Protein AF-H1VUZ9-F1 (afdb_monomer_lite)

Radius of gyration: 20.27 Å; chains: 1; bounding box: 41×40×61 Å

Secondary structure (DSSP, 8-state):
---HHHHHHHHHHHHHHHHHHSPTT-HHHHHHHHHHHTS--HHHHH-TTGGGSS-----S----HHHHHHHHHHHHHHHHHHHHHHHS-TTTS--TTS----HHHHHHHHHHHHHHHHH-GGGTTTTHHHHHHHHHHHHHHHHTHHHHTTSSSTTHHHHHHHHHHHHHHHHHTT-HHHHHHHHHHHHHHHT-

InterPro domains:
  IPR056125 Domain of unknown function DUF7708 [PF24809] (132-191)

Structure (mmCIF, N/CA/C/O backbone):
data_AF-H1VUZ9-F1
#
_entry.id   AF-H1VUZ9-F1
#
loop_
_atom_site.group_PDB
_atom_site.id
_atom_site.type_symbol
_atom_site.label_atom_id
_atom_site.label_alt_id
_atom_site.label_comp_id
_atom_site.label_asym_id
_atom_site.label_entity_id
_atom_site.label_seq_id
_atom_site.pdbx_PDB_ins_code
_atom_site.Cartn_x
_atom_site.Cartn_y
_atom_site.Cartn_z
_atom_site.occupancy
_atom_site.B_iso_or_equiv
_atom_site.auth_seq_id
_atom_site.auth_comp_id
_atom_site.auth_asym_id
_atom_site.auth_atom_id
_atom_site.pdbx_PDB_model_num
ATOM 1 N N . MET A 1 1 ? 16.979 9.988 2.577 1.00 27.55 1 MET A N 1
ATOM 2 C CA . MET A 1 1 ? 17.530 10.360 1.257 1.00 27.55 1 MET A CA 1
ATOM 3 C C . MET A 1 1 ? 17.446 9.152 0.342 1.00 27.55 1 MET A C 1
ATOM 5 O O . MET A 1 1 ? 18.091 8.151 0.618 1.00 27.55 1 MET A O 1
ATOM 9 N N . SER A 1 2 ? 16.607 9.208 -0.688 1.00 29.86 2 SER A N 1
ATOM 10 C CA . SER A 1 2 ? 16.573 8.219 -1.769 1.00 29.86 2 SER A CA 1
ATOM 11 C C . SER A 1 2 ? 16.283 9.011 -3.043 1.00 29.86 2 SER A C 1
ATOM 13 O O . SER A 1 2 ? 15.138 9.327 -3.327 1.00 29.86 2 SER A O 1
ATOM 15 N N . VAL A 1 3 ? 17.351 9.487 -3.688 1.00 30.75 3 VAL A N 1
ATOM 16 C CA . VAL A 1 3 ? 17.320 10.444 -4.818 1.00 30.75 3 VAL A CA 1
ATOM 17 C C . VAL A 1 3 ? 17.444 9.716 -6.168 1.00 30.75 3 VAL A C 1
ATOM 19 O O . VAL A 1 3 ? 17.271 10.295 -7.230 1.00 30.75 3 VAL A O 1
ATOM 22 N N . THR A 1 4 ? 17.704 8.409 -6.153 1.00 39.69 4 THR A N 1
ATOM 23 C CA . THR A 1 4 ? 18.047 7.628 -7.351 1.00 39.69 4 THR A CA 1
ATOM 24 C C . THR A 1 4 ? 16.869 7.327 -8.281 1.00 39.69 4 THR A C 1
ATOM 26 O O . THR A 1 4 ? 17.101 7.038 -9.453 1.00 39.69 4 THR A O 1
ATOM 29 N N . GLY A 1 5 ? 15.623 7.397 -7.798 1.00 45.09 5 GLY A N 1
ATOM 30 C CA . GLY A 1 5 ? 14.430 7.235 -8.642 1.00 45.09 5 GLY A CA 1
ATOM 31 C C . GLY A 1 5 ? 14.160 8.452 -9.532 1.00 45.09 5 GLY A C 1
ATOM 32 O O . GLY A 1 5 ? 13.824 8.300 -10.703 1.00 45.09 5 GLY A O 1
ATOM 33 N N . ASP A 1 6 ? 14.404 9.647 -8.995 1.00 54.19 6 ASP A N 1
ATOM 34 C CA . ASP A 1 6 ? 14.051 10.929 -9.614 1.00 54.19 6 ASP A CA 1
ATOM 35 C C . ASP A 1 6 ? 14.947 11.249 -10.821 1.00 54.19 6 ASP A C 1
ATOM 37 O O . ASP A 1 6 ? 14.493 11.667 -11.882 1.00 54.19 6 ASP A O 1
ATOM 41 N N . SER A 1 7 ? 16.244 10.940 -10.715 1.00 52.50 7 SER A N 1
ATOM 42 C CA . SER A 1 7 ? 17.215 11.205 -11.784 1.00 52.50 7 SER A CA 1
ATOM 43 C C . SER A 1 7 ? 16.950 10.389 -13.052 1.00 52.50 7 SER A C 1
ATOM 45 O O . SER A 1 7 ? 17.191 10.868 -14.154 1.00 52.50 7 SER A O 1
ATOM 47 N N . ARG A 1 8 ? 16.453 9.152 -12.918 1.00 58.91 8 ARG A N 1
ATOM 48 C CA . ARG A 1 8 ? 16.136 8.294 -14.072 1.00 58.91 8 ARG A CA 1
ATOM 49 C C . ARG A 1 8 ? 14.872 8.755 -14.793 1.00 58.91 8 ARG A C 1
ATOM 51 O O . ARG A 1 8 ? 14.841 8.711 -16.019 1.00 58.91 8 ARG A O 1
ATOM 58 N N . LEU A 1 9 ? 13.869 9.214 -14.042 1.00 60.62 9 LEU A N 1
ATOM 59 C CA . LEU A 1 9 ? 12.663 9.828 -14.598 1.00 60.62 9 LEU A CA 1
ATOM 60 C C . LEU A 1 9 ? 13.006 11.135 -15.314 1.00 60.62 9 LEU A C 1
ATOM 62 O O . LEU A 1 9 ? 12.634 11.297 -16.467 1.00 60.62 9 LEU A O 1
ATOM 66 N N . LEU A 1 10 ? 13.811 12.003 -14.694 1.00 66.38 10 LEU A N 1
ATOM 67 C CA . LEU A 1 10 ? 14.307 13.235 -15.316 1.00 66.38 10 LEU A CA 1
ATOM 68 C C . LEU A 1 10 ? 15.035 12.973 -16.638 1.00 66.38 10 LEU A C 1
ATOM 70 O O . LEU A 1 10 ? 14.755 13.642 -17.625 1.00 66.38 10 LEU A O 1
ATOM 74 N N . VAL A 1 11 ? 15.936 11.987 -16.682 1.00 65.56 11 VAL A N 1
ATOM 75 C CA . VAL A 1 11 ? 16.655 11.625 -17.916 1.00 65.56 11 VAL A CA 1
ATOM 76 C C . VAL A 1 11 ? 15.699 11.081 -18.983 1.00 65.56 11 VAL A C 1
ATOM 78 O O . VAL A 1 11 ? 15.829 11.448 -20.148 1.00 65.56 11 VAL A O 1
ATOM 81 N N . ARG A 1 12 ? 14.712 10.257 -18.602 1.00 65.25 12 ARG A N 1
ATOM 82 C CA . ARG A 1 12 ? 13.692 9.748 -19.534 1.00 65.25 12 ARG A CA 1
ATOM 83 C C . ARG A 1 12 ? 12.799 10.862 -20.073 1.00 65.25 12 ARG A C 1
ATOM 85 O O . ARG A 1 12 ? 12.658 10.976 -21.284 1.00 65.25 12 ARG A O 1
ATOM 92 N N . VAL A 1 13 ? 12.246 11.714 -19.216 1.00 68.75 13 VAL A N 1
ATOM 93 C CA . VAL A 1 13 ? 11.408 12.851 -19.633 1.00 68.75 13 VAL A CA 1
ATOM 94 C C . VAL A 1 13 ? 12.205 13.802 -20.523 1.00 68.75 13 VAL A C 1
ATOM 96 O O . VAL A 1 13 ? 11.733 14.187 -21.590 1.00 68.75 13 VAL A O 1
ATOM 99 N N . TYR A 1 14 ? 13.454 14.091 -20.151 1.00 72.69 14 TYR A N 1
ATOM 100 C CA . TYR A 1 14 ? 14.348 14.902 -20.968 1.00 72.69 14 TYR A CA 1
ATOM 101 C C . TYR A 1 14 ? 14.625 14.270 -22.338 1.00 72.69 14 TYR A C 1
ATOM 103 O O . TYR A 1 14 ? 14.710 14.996 -23.321 1.00 72.69 14 TYR A O 1
ATOM 111 N N . SER A 1 15 ? 14.737 12.938 -22.435 1.00 70.00 15 SER A N 1
ATOM 112 C CA . SER A 1 15 ? 14.936 12.265 -23.728 1.00 70.00 15 SER A CA 1
ATOM 113 C C . SER A 1 15 ? 13.762 12.472 -24.693 1.00 70.00 15 SER A C 1
ATOM 115 O O . SER A 1 15 ? 14.007 12.684 -25.876 1.00 70.00 15 SER A O 1
ATOM 117 N N . PHE A 1 16 ? 12.523 12.535 -24.187 1.00 68.69 16 PHE A N 1
ATOM 118 C CA . PHE A 1 16 ? 11.347 12.887 -24.994 1.00 68.69 16 PHE A CA 1
ATOM 119 C C . PHE A 1 16 ? 11.329 14.372 -25.372 1.00 68.69 16 PHE A C 1
ATOM 121 O O . PHE A 1 16 ? 11.044 14.723 -26.509 1.00 68.69 16 PHE A O 1
ATOM 128 N N . GLU A 1 17 ? 11.679 15.266 -24.442 1.00 74.06 17 GLU A N 1
ATOM 129 C CA . GLU A 1 17 ? 11.744 16.709 -24.724 1.00 74.06 17 GLU A CA 1
ATOM 130 C C . GLU A 1 17 ? 12.888 17.089 -25.675 1.00 74.06 17 GLU A C 1
ATOM 132 O O . GLU A 1 17 ? 12.826 18.117 -26.353 1.00 74.06 17 GLU A O 1
ATOM 137 N N . ALA A 1 18 ? 13.951 16.284 -25.716 1.00 75.94 18 ALA A N 1
ATOM 138 C CA . ALA A 1 18 ? 15.096 16.502 -26.584 1.00 75.94 18 ALA A CA 1
ATOM 139 C C . ALA A 1 18 ? 14.746 16.310 -28.066 1.00 75.94 18 ALA A C 1
ATOM 141 O O . ALA A 1 18 ? 15.370 16.956 -28.906 1.00 75.94 18 ALA A O 1
ATOM 142 N N . GLU A 1 19 ? 13.761 15.477 -28.404 1.00 71.44 19 GLU A N 1
ATOM 143 C CA . GLU A 1 19 ? 13.298 15.333 -29.786 1.00 71.44 19 GLU A CA 1
ATOM 144 C C . GLU A 1 19 ? 12.602 16.617 -30.264 1.00 71.44 19 GLU A C 1
ATOM 146 O O . GLU A 1 19 ? 13.018 17.193 -31.271 1.00 71.44 19 GLU A O 1
ATOM 151 N N . ASP A 1 20 ? 11.648 17.127 -29.476 1.00 75.12 20 ASP A N 1
ATOM 152 C CA . ASP A 1 20 ? 10.871 18.343 -29.772 1.00 75.12 20 ASP A CA 1
ATOM 153 C C . ASP A 1 20 ? 11.723 19.624 -29.777 1.00 75.12 20 ASP A C 1
ATOM 155 O O . ASP A 1 20 ? 11.448 20.574 -30.514 1.00 75.12 20 ASP A O 1
ATOM 159 N N . ARG A 1 21 ? 12.759 19.689 -28.930 1.00 78.62 21 ARG A N 1
ATOM 160 C CA . ARG A 1 21 ? 13.622 20.877 -28.800 1.00 78.62 21 ARG A CA 1
ATOM 161 C C . ARG A 1 21 ? 14.676 21.006 -29.888 1.00 78.62 21 ARG A C 1
ATOM 163 O O . ARG A 1 21 ? 15.155 22.118 -30.122 1.00 78.62 21 ARG A O 1
ATOM 170 N N . ASN A 1 22 ? 15.099 19.900 -30.491 1.00 80.56 22 ASN A N 1
ATOM 171 C CA . ASN A 1 22 ? 16.190 19.916 -31.456 1.00 80.56 22 ASN A CA 1
ATOM 172 C C . ASN A 1 22 ? 15.647 19.988 -32.889 1.00 80.56 22 ASN A C 1
ATOM 174 O O . ASN A 1 22 ? 14.713 19.264 -33.225 1.00 80.56 22 ASN A O 1
ATOM 178 N N . PRO A 1 23 ? 16.235 20.830 -33.759 1.00 81.69 23 PRO A N 1
ATOM 179 C CA . PRO A 1 23 ? 15.759 20.970 -35.126 1.00 81.69 23 PRO A CA 1
ATOM 180 C C . PRO A 1 23 ? 15.921 19.652 -35.905 1.00 81.69 23 PRO A C 1
ATOM 182 O O . PRO A 1 23 ? 16.953 18.978 -35.758 1.00 81.69 23 PRO A O 1
ATOM 185 N N . PRO A 1 24 ? 14.948 19.303 -36.769 1.00 75.56 24 PRO A N 1
ATOM 186 C CA . PRO A 1 24 ? 15.030 18.107 -37.596 1.00 75.56 24 PRO A CA 1
ATOM 187 C C . PRO A 1 24 ? 16.272 18.177 -38.494 1.00 75.56 24 PRO A C 1
ATOM 189 O O . PRO A 1 24 ? 16.478 19.153 -39.216 1.00 75.56 24 PRO A O 1
ATOM 192 N N . GLY A 1 25 ? 17.125 17.151 -38.408 1.00 75.00 25 GLY A N 1
ATOM 193 C CA . GLY A 1 25 ? 18.415 17.070 -39.110 1.00 75.00 25 GLY A CA 1
ATOM 194 C C . GLY A 1 25 ? 19.657 17.279 -38.233 1.00 75.00 25 GLY A C 1
ATOM 195 O O . GLY A 1 25 ? 20.766 17.068 -38.711 1.00 75.00 25 GLY A O 1
ATOM 196 N N . SER A 1 26 ? 19.499 17.651 -36.958 1.00 84.00 26 SER A N 1
ATOM 197 C CA . SER A 1 26 ? 20.596 17.634 -35.980 1.00 84.00 26 SER A CA 1
ATOM 198 C C . SER A 1 26 ? 20.910 16.206 -35.514 1.00 84.00 26 SER A C 1
ATOM 200 O O . SER A 1 26 ? 20.000 15.395 -35.308 1.00 84.00 26 SER A O 1
ATOM 202 N N . ASP A 1 27 ? 22.184 15.908 -35.255 1.00 81.94 27 ASP A N 1
ATOM 203 C CA . ASP A 1 27 ? 22.610 14.638 -34.648 1.00 81.94 27 ASP A CA 1
ATOM 204 C C . ASP A 1 27 ? 21.916 14.403 -33.297 1.00 81.94 27 ASP A C 1
ATOM 206 O O . ASP A 1 27 ? 21.513 13.285 -32.982 1.00 81.94 27 ASP A O 1
ATOM 210 N N . ALA A 1 28 ? 21.685 15.474 -32.528 1.00 76.56 28 ALA A N 1
ATOM 211 C CA . ALA A 1 28 ? 20.971 15.412 -31.255 1.00 76.56 28 ALA A CA 1
ATOM 212 C C . ALA A 1 28 ? 19.494 15.016 -31.423 1.00 76.56 28 ALA A C 1
ATOM 214 O O . ALA A 1 28 ? 18.970 14.266 -30.604 1.00 76.56 28 ALA A O 1
ATOM 215 N N . HIS A 1 29 ? 18.840 15.468 -32.498 1.00 78.62 29 HIS A N 1
ATOM 216 C CA . HIS A 1 29 ? 17.466 15.077 -32.830 1.00 78.62 29 HIS A CA 1
ATOM 217 C C . HIS A 1 29 ? 17.409 13.604 -33.267 1.00 78.62 29 HIS A C 1
ATOM 219 O O . HIS A 1 29 ? 16.545 12.852 -32.831 1.00 78.62 29 HIS A O 1
ATOM 225 N N . THR A 1 30 ? 18.383 13.158 -34.066 1.00 78.62 30 THR A N 1
ATOM 226 C CA . THR A 1 30 ? 18.471 11.758 -34.514 1.00 78.62 30 THR A CA 1
ATOM 227 C C . THR A 1 30 ? 18.711 10.801 -33.346 1.00 78.62 30 THR A C 1
ATOM 229 O O . THR A 1 30 ? 18.063 9.760 -33.268 1.00 78.62 30 THR A O 1
ATOM 232 N N . LEU A 1 31 ? 19.599 11.160 -32.415 1.00 77.31 31 LEU A N 1
ATOM 233 C CA . LEU A 1 31 ? 19.846 10.377 -31.204 1.00 77.31 31 LEU A CA 1
ATOM 234 C C . LEU A 1 31 ? 18.635 10.368 -30.266 1.00 77.31 31 LEU A C 1
ATOM 236 O O . LEU A 1 31 ? 18.296 9.307 -29.752 1.00 77.31 31 LEU A O 1
ATOM 240 N N . ALA A 1 32 ? 17.969 11.511 -30.069 1.00 73.12 32 ALA A N 1
ATOM 241 C CA . ALA A 1 32 ? 16.753 11.581 -29.259 1.00 73.12 32 ALA A CA 1
ATOM 242 C C . ALA A 1 32 ? 15.654 10.666 -29.818 1.00 73.12 32 ALA A C 1
ATOM 244 O O . ALA A 1 32 ? 15.098 9.870 -29.070 1.00 73.12 32 ALA A O 1
ATOM 245 N N . ARG A 1 33 ? 15.441 10.687 -31.139 1.00 72.50 33 ARG A N 1
ATOM 246 C CA . ARG A 1 33 ? 14.482 9.814 -31.825 1.00 72.50 33 ARG A CA 1
ATOM 247 C C . ARG A 1 33 ? 14.816 8.327 -31.686 1.00 72.50 33 ARG A C 1
ATOM 249 O O . ARG A 1 33 ? 13.934 7.539 -31.383 1.00 72.50 33 ARG A O 1
ATOM 256 N N . ILE A 1 34 ? 16.082 7.927 -31.849 1.00 76.31 34 ILE A N 1
ATOM 257 C CA . ILE A 1 34 ? 16.504 6.519 -31.676 1.00 76.31 34 ILE A CA 1
ATOM 258 C C . ILE A 1 34 ? 16.297 6.053 -30.225 1.00 76.31 34 ILE A C 1
ATOM 260 O O . ILE A 1 34 ? 15.900 4.916 -29.980 1.00 76.31 34 ILE A O 1
ATOM 264 N N . VAL A 1 35 ? 16.565 6.928 -29.253 1.00 69.75 35 VAL A N 1
ATOM 265 C CA . VAL A 1 35 ? 16.331 6.645 -27.829 1.00 69.75 35 VAL A CA 1
ATOM 266 C C . VAL A 1 35 ? 14.832 6.564 -27.520 1.00 69.75 35 VAL A C 1
ATOM 268 O O . VAL A 1 35 ? 14.424 5.690 -26.756 1.00 69.75 35 VAL A O 1
ATOM 271 N N . ALA A 1 36 ? 14.013 7.418 -28.139 1.00 65.06 36 ALA A N 1
ATOM 272 C CA . ALA A 1 36 ? 12.558 7.400 -28.013 1.00 65.06 36 ALA A CA 1
ATOM 273 C C . ALA A 1 36 ? 11.926 6.159 -28.671 1.00 65.06 36 ALA A C 1
ATOM 275 O O . ALA A 1 36 ? 11.069 5.534 -28.058 1.00 65.06 36 ALA A O 1
ATOM 276 N N . GLU A 1 37 ? 12.396 5.735 -29.852 1.00 66.62 37 GLU A N 1
ATOM 277 C CA . GLU A 1 37 ? 11.935 4.522 -30.555 1.00 66.62 37 GLU A CA 1
ATOM 278 C C . GLU A 1 37 ? 12.165 3.234 -29.737 1.00 66.62 37 GLU A C 1
ATOM 280 O O . GL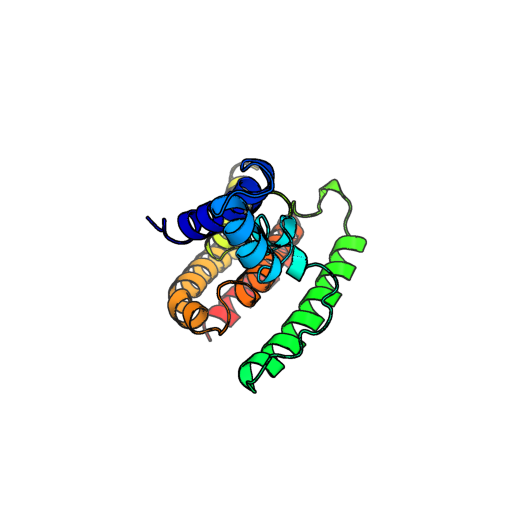U A 1 37 ? 11.421 2.266 -29.883 1.00 66.62 37 GLU A O 1
ATOM 285 N N . GLY A 1 38 ? 13.177 3.212 -28.861 1.00 58.09 38 GLY A N 1
ATOM 286 C CA . GLY A 1 38 ? 13.447 2.100 -27.941 1.00 58.09 38 GLY A CA 1
ATOM 287 C C . GLY A 1 38 ? 12.767 2.212 -26.569 1.00 58.09 38 GLY A C 1
ATOM 288 O O . GLY A 1 38 ? 12.934 1.315 -25.740 1.00 58.09 38 GLY A O 1
ATOM 289 N N . GLN A 1 39 ? 12.047 3.303 -26.292 1.00 57.78 39 GLN A N 1
ATOM 290 C CA . GLN A 1 39 ? 11.416 3.575 -25.000 1.00 57.78 39 GLN A CA 1
ATOM 291 C C . GLN A 1 39 ? 9.889 3.446 -25.062 1.00 57.78 39 GLN A C 1
ATOM 293 O O . GLN A 1 39 ? 9.255 3.724 -26.072 1.00 57.78 39 GLN A O 1
ATOM 298 N N . GLU A 1 40 ? 9.294 3.016 -23.946 1.00 58.38 40 GLU A N 1
ATOM 299 C CA . GLU A 1 40 ? 7.839 3.038 -23.748 1.00 58.38 40 GLU A CA 1
ATOM 300 C C . GLU A 1 40 ? 7.299 4.473 -23.854 1.00 58.38 40 GLU A C 1
ATOM 302 O O . GLU A 1 40 ? 8.024 5.420 -23.554 1.00 58.38 40 GLU A O 1
ATOM 307 N N . ASP A 1 41 ? 6.029 4.614 -24.236 1.00 61.22 41 ASP A N 1
ATOM 308 C CA . ASP A 1 41 ? 5.354 5.889 -24.513 1.00 61.22 41 ASP A CA 1
ATOM 309 C C . ASP A 1 41 ? 5.589 6.966 -23.432 1.00 61.22 41 ASP A C 1
ATOM 311 O O . ASP A 1 41 ? 5.726 6.648 -22.247 1.00 61.22 41 ASP A O 1
ATOM 315 N N . ARG A 1 42 ? 5.596 8.254 -23.807 1.00 57.62 42 ARG A N 1
ATOM 316 C CA . ARG A 1 42 ? 5.960 9.371 -22.901 1.00 57.62 42 ARG A CA 1
ATOM 317 C C . ARG A 1 42 ? 5.146 9.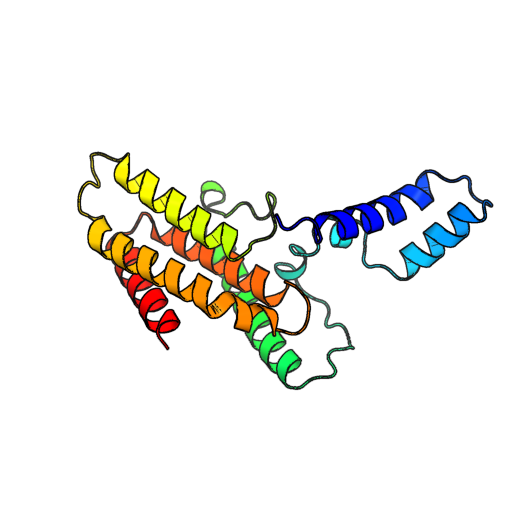377 -21.602 1.00 57.62 42 ARG A C 1
ATOM 319 O O . ARG A 1 42 ? 5.716 9.565 -20.527 1.00 57.62 42 ARG A O 1
ATOM 326 N N . ASP A 1 43 ? 3.847 9.104 -21.683 1.00 57.00 43 ASP A N 1
ATOM 327 C CA . ASP A 1 43 ? 2.958 9.009 -20.515 1.00 57.00 43 ASP A CA 1
ATOM 328 C C . ASP A 1 43 ? 3.314 7.818 -19.611 1.00 57.00 43 ASP A C 1
ATOM 330 O O . ASP A 1 43 ? 3.285 7.918 -18.384 1.00 57.00 43 ASP A O 1
ATOM 334 N N . THR A 1 44 ? 3.772 6.718 -20.211 1.00 59.00 44 THR A N 1
ATOM 335 C CA . THR A 1 44 ? 4.288 5.540 -19.497 1.00 59.00 44 THR A CA 1
ATOM 336 C C . THR A 1 44 ? 5.636 5.833 -18.838 1.00 59.00 44 THR A C 1
ATOM 338 O O . THR A 1 44 ? 5.967 5.260 -17.804 1.00 59.00 44 THR A O 1
ATOM 341 N N . ALA A 1 45 ? 6.433 6.746 -19.393 1.00 59.53 45 ALA A N 1
ATOM 342 C CA . ALA A 1 45 ? 7.688 7.168 -18.786 1.00 59.53 45 ALA A CA 1
ATOM 343 C C . ALA A 1 45 ? 7.497 8.152 -17.619 1.00 59.53 45 ALA A C 1
ATOM 345 O O . ALA A 1 45 ? 8.316 8.143 -16.697 1.00 59.53 45 ALA A O 1
ATOM 346 N N . ILE A 1 46 ? 6.442 8.974 -17.655 1.00 58.56 46 ILE A N 1
ATOM 347 C CA . ILE A 1 46 ? 6.084 9.932 -16.596 1.00 58.56 46 ILE A CA 1
ATOM 348 C C . ILE A 1 46 ? 5.419 9.207 -15.421 1.00 58.56 46 ILE A C 1
ATOM 350 O O . ILE A 1 46 ? 5.832 9.394 -14.278 1.00 58.56 46 ILE A O 1
ATOM 354 N N . ASP A 1 47 ? 4.456 8.327 -15.702 1.00 61.97 47 ASP A N 1
ATOM 355 C CA . ASP A 1 47 ? 3.707 7.568 -14.699 1.00 61.97 47 ASP A CA 1
ATOM 356 C C . ASP A 1 47 ? 3.771 6.048 -14.967 1.00 61.97 47 ASP A C 1
ATOM 358 O O . ASP A 1 47 ? 2.749 5.391 -15.199 1.00 61.97 47 ASP A O 1
ATOM 362 N N . PRO A 1 48 ? 4.963 5.423 -14.862 1.00 59.69 48 PRO A N 1
ATOM 363 C CA . PRO A 1 48 ? 5.172 4.008 -15.204 1.00 59.69 48 PRO A CA 1
ATOM 364 C C . PRO A 1 48 ? 4.353 3.042 -14.359 1.00 59.69 48 PRO A C 1
ATOM 366 O O . PRO A 1 48 ? 4.239 1.867 -14.699 1.00 59.69 48 PRO A O 1
ATOM 369 N N . TRP A 1 49 ? 3.806 3.530 -13.248 1.00 61.44 49 TRP A N 1
ATOM 370 C CA . TRP A 1 49 ? 3.022 2.766 -12.301 1.00 61.44 49 TRP A CA 1
ATOM 371 C C . TRP A 1 49 ? 1.521 2.724 -12.640 1.00 61.44 49 TRP A C 1
ATOM 373 O O . TRP A 1 49 ? 0.830 1.808 -12.195 1.00 61.44 49 TRP A O 1
ATOM 383 N N . ARG A 1 50 ? 1.006 3.674 -13.436 1.00 64.38 50 ARG A N 1
ATOM 384 C CA . ARG A 1 50 ? -0.425 3.751 -13.784 1.00 64.38 50 ARG A CA 1
ATOM 385 C C . ARG A 1 50 ? -0.866 2.652 -14.733 1.00 64.38 50 ARG A C 1
ATOM 387 O O . ARG A 1 50 ? -1.909 2.047 -14.501 1.00 64.38 50 ARG A O 1
ATOM 394 N N . ARG A 1 51 ? -0.028 2.316 -15.719 1.00 61.62 51 ARG A N 1
ATOM 395 C CA . ARG A 1 51 ? -0.276 1.218 -16.671 1.00 61.62 51 ARG A CA 1
ATOM 396 C C . ARG A 1 51 ? -0.542 -0.133 -16.002 1.00 61.62 51 ARG A C 1
ATOM 398 O O . ARG A 1 51 ? -1.120 -1.030 -16.603 1.00 61.62 51 ARG A O 1
ATOM 405 N N . PHE A 1 52 ? -0.125 -0.300 -14.748 1.00 60.94 52 PHE A N 1
ATOM 406 C CA . PHE A 1 52 ? -0.351 -1.522 -13.985 1.00 60.94 52 PHE A CA 1
ATOM 407 C C . PHE A 1 52 ? -1.802 -1.657 -13.498 1.00 60.94 52 PHE A C 1
ATOM 409 O O . PHE A 1 52 ? -2.274 -2.768 -13.265 1.00 60.94 52 PHE A O 1
ATOM 416 N N . PHE A 1 53 ? -2.531 -0.546 -13.410 1.00 61.28 53 PHE A N 1
ATOM 417 C CA . PHE A 1 53 ? -3.975 -0.523 -13.177 1.00 61.28 53 PHE A CA 1
ATOM 418 C C . PHE A 1 53 ? -4.779 -0.523 -14.487 1.00 61.28 53 PHE A C 1
ATOM 420 O O . PHE A 1 53 ? -6.003 -0.615 -14.451 1.00 61.28 53 PHE A O 1
ATOM 427 N N . GLU A 1 54 ? -4.100 -0.477 -15.635 1.00 63.69 54 GLU A N 1
ATOM 428 C CA . GLU A 1 54 ? -4.693 -0.545 -16.968 1.00 63.69 54 GLU A CA 1
ATOM 429 C C . GLU A 1 54 ? -4.580 -1.971 -17.558 1.00 63.69 54 GLU A C 1
ATOM 431 O O . GLU A 1 54 ? -3.769 -2.796 -17.105 1.00 63.69 54 GLU A O 1
ATOM 436 N N . PRO A 1 55 ? -5.417 -2.330 -18.549 1.00 53.31 55 PRO A N 1
ATOM 437 C CA . PRO A 1 55 ? -5.340 -3.627 -19.216 1.00 53.31 55 PRO A CA 1
ATOM 438 C C . PRO A 1 55 ? -3.998 -3.802 -19.949 1.00 53.31 55 PRO A C 1
ATOM 440 O O . PRO A 1 55 ? -3.718 -3.135 -20.939 1.00 53.31 55 PRO A O 1
ATOM 443 N N . ARG A 1 56 ? -3.159 -4.726 -19.469 1.00 55.78 56 ARG A N 1
ATOM 444 C CA . ARG A 1 56 ? -1.855 -5.054 -20.076 1.00 55.78 56 ARG A CA 1
ATOM 445 C C . ARG A 1 56 ? -2.050 -5.837 -21.380 1.00 55.78 56 ARG A C 1
ATOM 447 O O . ARG A 1 56 ? -2.729 -6.863 -21.370 1.00 55.78 56 ARG A O 1
ATOM 454 N N . THR A 1 57 ? -1.369 -5.439 -22.454 1.00 47.75 57 THR A N 1
ATOM 455 C CA . THR A 1 57 ? -1.022 -6.348 -23.558 1.00 47.75 57 THR A CA 1
ATOM 456 C C . THR A 1 57 ? 0.162 -7.211 -23.118 1.00 47.75 57 THR A C 1
ATOM 458 O O . THR A 1 57 ? 1.184 -6.641 -22.733 1.00 47.75 57 THR A O 1
ATOM 461 N N . PRO A 1 58 ? 0.060 -8.551 -23.113 1.00 46.50 58 PRO A N 1
ATOM 462 C CA . PRO A 1 58 ? 1.134 -9.413 -22.628 1.00 46.50 58 PRO A CA 1
ATOM 463 C C . PRO A 1 58 ? 2.407 -9.177 -23.451 1.00 46.50 58 PRO A C 1
ATOM 465 O O . PRO A 1 58 ? 2.467 -9.510 -24.632 1.00 46.50 58 PRO A O 1
ATOM 468 N N . SER A 1 59 ? 3.412 -8.563 -22.829 1.00 46.28 59 SER A N 1
ATOM 469 C CA . SER A 1 59 ? 4.757 -8.442 -23.385 1.00 46.28 59 SER A CA 1
ATOM 470 C C . SER A 1 59 ? 5.413 -9.822 -23.381 1.00 46.28 59 SER A C 1
ATOM 472 O O . SER A 1 59 ? 5.377 -10.514 -22.366 1.00 46.28 59 SER A O 1
ATOM 474 N N . GLN A 1 60 ? 5.995 -10.216 -24.514 1.00 44.59 60 GLN A N 1
ATOM 475 C CA . GLN A 1 60 ? 6.518 -11.563 -24.783 1.00 44.59 60 GLN A CA 1
ATOM 476 C C . GLN A 1 60 ? 7.792 -11.947 -23.996 1.00 44.59 60 GLN A C 1
ATOM 478 O O . GLN A 1 60 ? 8.249 -13.077 -24.132 1.00 44.59 60 GLN A O 1
ATOM 483 N N . ASP A 1 61 ? 8.316 -11.076 -23.127 1.00 45.94 61 ASP A N 1
ATOM 484 C CA . ASP A 1 61 ? 9.659 -11.208 -22.537 1.00 45.94 61 ASP A CA 1
ATOM 485 C C . ASP A 1 61 ? 9.669 -11.486 -21.015 1.00 45.94 61 ASP A C 1
ATOM 487 O O . ASP A 1 61 ? 10.453 -10.898 -20.270 1.00 45.94 61 ASP A O 1
ATOM 491 N N . SER A 1 62 ? 8.814 -12.383 -20.510 1.00 47.53 62 SER A N 1
ATOM 492 C CA . SER A 1 62 ? 8.904 -12.868 -19.114 1.00 47.53 62 SER A CA 1
ATOM 493 C C . SER A 1 62 ? 9.604 -14.233 -19.059 1.00 47.53 62 SER A C 1
ATOM 495 O O . SER A 1 62 ? 8.961 -15.272 -18.937 1.00 47.53 62 SER A O 1
ATOM 497 N N . ASP A 1 63 ? 10.937 -14.242 -19.126 1.00 51.75 63 ASP A N 1
ATOM 498 C CA . ASP A 1 63 ? 11.769 -15.461 -19.207 1.00 51.75 63 ASP A CA 1
ATOM 499 C C . ASP A 1 63 ? 12.053 -16.123 -17.831 1.00 51.75 63 ASP A C 1
ATOM 501 O O . ASP A 1 63 ? 13.156 -16.583 -17.537 1.00 51.75 63 ASP A O 1
ATOM 505 N N . GLY A 1 64 ? 11.069 -16.155 -16.919 1.00 60.25 64 GLY A N 1
ATOM 506 C CA . GLY A 1 64 ? 11.268 -16.687 -15.563 1.00 60.25 64 GLY A CA 1
ATOM 507 C C . GLY A 1 64 ? 10.020 -17.278 -14.902 1.00 60.25 64 GLY A C 1
ATOM 508 O O . GLY A 1 64 ? 8.936 -16.703 -14.930 1.00 60.25 64 GLY A O 1
ATOM 509 N N . PHE A 1 65 ? 10.178 -18.427 -14.235 1.00 55.06 65 PHE A N 1
ATOM 510 C CA . PHE A 1 65 ? 9.096 -19.099 -13.495 1.00 55.06 65 PHE A CA 1
ATOM 511 C C . PHE A 1 65 ? 8.517 -18.234 -12.357 1.00 55.06 65 PHE A C 1
ATOM 513 O O . PHE A 1 65 ? 7.307 -18.216 -12.143 1.00 55.06 65 PHE A O 1
ATOM 520 N N . LEU A 1 66 ? 9.370 -17.486 -11.643 1.00 60.50 66 LEU A N 1
ATOM 521 C CA . LEU A 1 66 ? 8.945 -16.588 -10.559 1.00 60.50 66 LEU A CA 1
ATOM 522 C C . LEU A 1 66 ? 8.130 -15.398 -11.094 1.00 60.50 66 LEU A C 1
ATOM 524 O O . LEU A 1 66 ? 7.124 -15.021 -10.499 1.00 60.50 66 LEU A O 1
ATOM 528 N N . THR A 1 67 ? 8.547 -14.831 -12.226 1.00 68.12 67 THR A N 1
ATOM 529 C CA . THR A 1 67 ? 7.846 -13.738 -12.910 1.00 68.12 67 THR A CA 1
ATOM 530 C C . THR A 1 67 ? 6.490 -14.197 -13.432 1.00 68.12 67 THR A C 1
ATOM 532 O O . THR A 1 67 ? 5.507 -13.507 -13.207 1.00 68.12 67 THR A O 1
ATOM 535 N N . ALA A 1 68 ? 6.392 -15.407 -13.992 1.00 70.44 68 ALA A N 1
ATOM 536 C CA . ALA A 1 68 ? 5.117 -15.956 -14.454 1.00 70.44 68 ALA A CA 1
ATOM 537 C C . ALA A 1 68 ? 4.082 -16.120 -13.323 1.00 70.44 68 ALA A C 1
ATOM 539 O O . ALA A 1 68 ? 2.917 -15.766 -13.494 1.00 70.44 68 ALA A O 1
ATOM 540 N N . ALA A 1 69 ? 4.491 -16.630 -12.155 1.00 76.94 69 ALA A N 1
ATOM 541 C CA . ALA A 1 69 ? 3.588 -16.765 -11.010 1.00 76.94 69 ALA A CA 1
ATOM 542 C C . ALA A 1 69 ? 3.133 -15.396 -10.471 1.00 76.94 69 ALA A C 1
ATOM 544 O O . ALA A 1 69 ? 1.951 -15.199 -10.189 1.00 76.94 69 ALA A O 1
ATOM 545 N N . LEU A 1 70 ? 4.059 -14.436 -10.368 1.00 74.50 70 LEU A N 1
ATOM 546 C CA . LEU A 1 70 ? 3.740 -13.073 -9.946 1.00 74.50 70 LEU A CA 1
ATOM 547 C C . LEU A 1 70 ? 2.824 -12.366 -10.949 1.00 74.50 70 LEU A C 1
ATOM 549 O O . LEU A 1 70 ? 1.889 -11.694 -10.526 1.00 74.50 70 LEU A O 1
ATOM 553 N N . ASP A 1 71 ? 3.034 -12.547 -12.252 1.00 75.94 71 ASP A N 1
ATOM 554 C CA . ASP A 1 71 ? 2.185 -11.989 -13.307 1.00 75.94 71 ASP A CA 1
ATOM 555 C C . ASP A 1 71 ? 0.728 -12.473 -13.174 1.00 75.94 71 ASP A C 1
ATOM 557 O O . ASP A 1 71 ? -0.199 -11.663 -13.261 1.00 75.94 71 ASP A O 1
ATOM 561 N N . VAL A 1 72 ? 0.513 -13.768 -12.897 1.00 81.44 72 VAL A N 1
ATOM 562 C CA . VAL A 1 72 ? -0.831 -14.344 -12.689 1.00 81.44 72 VAL A CA 1
ATOM 563 C C . VAL A 1 72 ? -1.529 -13.711 -11.486 1.00 81.44 72 VAL A C 1
ATOM 565 O O . VAL A 1 72 ? -2.651 -13.214 -11.613 1.00 81.44 72 VAL A O 1
ATOM 568 N N . GLU A 1 73 ? -0.868 -13.685 -10.327 1.00 82.56 73 GLU A N 1
ATOM 569 C CA . GLU A 1 73 ? -1.451 -13.124 -9.101 1.00 82.56 73 GLU A CA 1
ATOM 570 C C . GLU A 1 73 ? -1.712 -11.621 -9.232 1.00 82.56 73 GLU A C 1
ATOM 572 O O . GLU A 1 73 ? -2.735 -11.101 -8.785 1.00 82.56 73 GLU A O 1
ATOM 577 N N . THR A 1 74 ? -0.815 -10.913 -9.913 1.00 76.31 74 THR A N 1
ATOM 578 C CA . THR A 1 74 ? -0.925 -9.473 -10.146 1.00 76.31 74 THR A CA 1
ATOM 579 C C . THR A 1 74 ? -2.073 -9.146 -11.097 1.00 76.31 74 THR A C 1
ATOM 581 O O . THR A 1 74 ? -2.808 -8.183 -10.866 1.00 76.31 74 THR A O 1
ATOM 584 N N . ALA A 1 75 ? -2.296 -9.971 -12.124 1.00 80.50 75 ALA A N 1
ATOM 585 C CA . ALA A 1 75 ? -3.448 -9.844 -13.010 1.00 80.50 75 ALA A CA 1
ATOM 586 C C . ALA A 1 75 ? -4.772 -10.086 -12.266 1.00 80.50 75 ALA A C 1
ATOM 588 O O . ALA A 1 75 ? -5.702 -9.288 -12.407 1.00 80.50 75 ALA A O 1
ATOM 589 N N . ALA A 1 76 ? -4.840 -11.127 -11.429 1.00 83.94 76 ALA A N 1
ATOM 590 C CA . ALA A 1 76 ? -6.017 -11.420 -10.609 1.00 83.94 76 ALA A CA 1
ATOM 591 C C . ALA A 1 76 ? -6.300 -10.307 -9.585 1.00 83.94 76 ALA A C 1
ATOM 593 O O . ALA A 1 76 ? -7.453 -9.939 -9.340 1.00 83.94 76 ALA A O 1
ATOM 594 N N . LEU A 1 77 ? -5.247 -9.739 -8.995 1.00 82.25 77 LEU A N 1
ATOM 595 C CA . LEU A 1 77 ? -5.353 -8.611 -8.077 1.00 82.25 77 LEU A CA 1
ATOM 596 C C . LEU A 1 77 ? -5.875 -7.358 -8.789 1.00 82.25 77 LEU A C 1
ATOM 598 O O . LEU A 1 77 ? -6.763 -6.686 -8.264 1.00 82.25 77 LEU A O 1
ATOM 602 N N . ARG A 1 78 ? -5.379 -7.074 -10.000 1.00 78.25 78 ARG A N 1
ATOM 603 C CA . ARG A 1 78 ? -5.846 -5.958 -10.833 1.00 78.25 78 ARG A CA 1
ATOM 604 C C . ARG A 1 78 ? -7.320 -6.097 -11.203 1.00 78.25 78 ARG A C 1
ATOM 606 O O . ARG A 1 78 ? -8.056 -5.120 -11.141 1.00 78.25 78 ARG A O 1
ATOM 613 N N . GLU A 1 79 ? -7.760 -7.288 -11.591 1.00 83.06 79 GLU A N 1
ATOM 614 C CA . GLU A 1 79 ? -9.163 -7.531 -11.937 1.00 83.06 79 GLU A CA 1
ATOM 615 C C . GLU A 1 79 ? -10.088 -7.216 -10.755 1.00 83.06 79 GLU A C 1
ATOM 617 O O . GLU A 1 79 ? -11.015 -6.415 -10.875 1.00 83.06 79 GLU A O 1
ATOM 622 N N . LYS A 1 80 ? -9.779 -7.770 -9.577 1.00 84.56 80 LYS A N 1
ATOM 623 C CA . LYS A 1 80 ? -10.544 -7.502 -8.350 1.00 84.56 80 LYS A CA 1
ATOM 624 C C . LYS A 1 80 ? -10.513 -6.026 -7.964 1.00 84.56 80 LYS A C 1
ATOM 626 O O . LYS A 1 80 ? -11.516 -5.491 -7.501 1.00 84.56 80 LYS A O 1
ATOM 631 N N . TRP A 1 81 ? -9.371 -5.376 -8.163 1.00 77.38 81 TRP A N 1
ATOM 632 C CA . TRP A 1 81 ? -9.202 -3.948 -7.937 1.00 77.38 81 TRP A CA 1
ATOM 633 C C . TRP A 1 81 ? -10.130 -3.103 -8.820 1.00 77.38 81 TRP A C 1
ATOM 635 O O . TRP A 1 81 ? -10.796 -2.200 -8.317 1.00 77.38 81 TRP A O 1
ATOM 645 N N . MET A 1 82 ? -10.216 -3.412 -10.115 1.00 76.56 82 MET A N 1
ATOM 646 C CA . MET A 1 82 ? -11.086 -2.688 -11.047 1.00 76.56 82 MET A CA 1
ATOM 647 C C . MET A 1 82 ? -12.562 -2.842 -10.676 1.00 76.56 82 MET A C 1
ATOM 649 O O . MET A 1 82 ? -13.269 -1.842 -10.591 1.00 76.56 82 MET A O 1
ATOM 653 N N . LEU A 1 83 ? -12.995 -4.063 -10.347 1.00 81.25 83 LEU A N 1
ATOM 654 C CA . LEU A 1 83 ? -14.358 -4.323 -9.869 1.00 81.25 83 LEU A CA 1
ATOM 655 C C . LEU A 1 83 ? -14.675 -3.556 -8.579 1.00 81.25 83 LEU A C 1
ATOM 657 O O . LEU A 1 83 ? -15.756 -2.987 -8.436 1.00 81.25 83 LEU A O 1
ATOM 661 N N . PHE A 1 84 ? -13.723 -3.509 -7.642 1.00 76.62 84 PHE A N 1
ATOM 662 C CA . PHE A 1 84 ? -13.870 -2.725 -6.420 1.00 76.62 84 PHE A CA 1
ATOM 663 C C . PHE A 1 84 ? -14.012 -1.230 -6.733 1.00 76.62 84 PHE A C 1
ATOM 665 O O . PHE A 1 84 ? -14.916 -0.582 -6.210 1.00 76.62 84 PHE A O 1
ATOM 672 N N . ARG A 1 85 ? -13.181 -0.693 -7.636 1.00 73.00 85 ARG A N 1
ATOM 673 C CA . ARG A 1 85 ? -13.240 0.716 -8.046 1.00 73.00 85 ARG A CA 1
ATOM 674 C C . ARG A 1 85 ? -14.590 1.078 -8.659 1.00 73.00 85 ARG A C 1
ATOM 676 O O . ARG A 1 85 ? -15.150 2.102 -8.293 1.00 73.00 85 ARG A O 1
ATOM 683 N N . GLU A 1 86 ? -15.119 0.234 -9.541 1.00 77.38 86 GLU A N 1
ATOM 684 C CA . GLU A 1 86 ? -16.438 0.426 -10.162 1.00 77.38 86 GLU A CA 1
ATOM 685 C C . GLU A 1 86 ? -17.585 0.385 -9.143 1.00 77.38 86 GLU A C 1
ATOM 687 O O . GLU A 1 86 ? -18.607 1.042 -9.328 1.00 77.38 86 GLU A O 1
ATOM 692 N N . SER A 1 87 ? -17.416 -0.363 -8.050 1.00 78.44 87 SER A N 1
ATOM 693 C CA . SER A 1 87 ? -18.401 -0.431 -6.967 1.00 78.44 87 SER A CA 1
ATOM 694 C C . SER A 1 87 ? -18.344 0.749 -5.986 1.00 78.44 87 SER A C 1
ATOM 696 O O . SER A 1 87 ? -19.264 0.912 -5.181 1.00 78.44 87 SER A O 1
ATOM 698 N N . CYS A 1 88 ? -17.291 1.574 -6.042 1.00 69.94 88 CYS A N 1
ATOM 699 C CA . CYS A 1 88 ? -17.071 2.689 -5.124 1.00 69.94 88 CYS A CA 1
ATOM 700 C C . CYS A 1 88 ? -17.520 4.039 -5.718 1.00 69.94 88 CYS A C 1
ATOM 702 O O . CYS A 1 88 ? -17.220 4.333 -6.879 1.00 69.94 88 CYS A O 1
ATOM 704 N N . PRO A 1 89 ? -18.158 4.919 -4.920 1.00 73.62 89 PRO A N 1
ATOM 705 C CA . PRO A 1 89 ? -18.445 6.293 -5.330 1.00 73.62 89 PRO A CA 1
ATOM 706 C C . PRO A 1 89 ? -17.160 7.058 -5.675 1.00 73.62 89 PRO A C 1
ATOM 708 O O . PRO A 1 89 ? -16.149 6.891 -4.996 1.00 73.62 89 PRO A O 1
ATOM 711 N N . ASP A 1 90 ? -17.211 7.967 -6.653 1.00 66.38 90 ASP A N 1
ATOM 712 C CA . ASP A 1 90 ? -16.040 8.743 -7.108 1.00 66.38 90 ASP A CA 1
ATOM 713 C C . ASP A 1 90 ? -15.334 9.517 -5.978 1.00 66.38 90 ASP A C 1
ATOM 715 O O . ASP A 1 90 ? -14.122 9.701 -6.011 1.00 66.38 90 ASP A O 1
ATOM 719 N N . ALA A 1 91 ? -16.070 9.925 -4.938 1.00 60.25 91 ALA A N 1
ATOM 720 C CA . ALA A 1 91 ? -15.521 10.618 -3.769 1.00 60.25 91 ALA A CA 1
ATOM 721 C C . ALA A 1 91 ? -14.679 9.720 -2.836 1.00 60.25 91 ALA A C 1
ATOM 723 O O . ALA A 1 91 ? -13.923 10.233 -2.013 1.00 60.25 91 ALA A O 1
ATOM 724 N N . GLU A 1 92 ? -14.826 8.397 -2.938 1.00 60.03 92 GLU A N 1
ATOM 725 C CA . GLU A 1 92 ? -14.095 7.402 -2.142 1.00 60.03 92 GLU A CA 1
ATOM 726 C C . GLU A 1 92 ? -13.029 6.666 -2.966 1.00 60.03 92 GLU A C 1
ATOM 728 O O . GLU A 1 92 ? -12.251 5.880 -2.415 1.00 60.03 92 GLU A O 1
ATOM 733 N N . GLN A 1 93 ? -12.968 6.923 -4.278 1.00 64.56 93 GLN A N 1
ATOM 734 C CA . GLN A 1 93 ? -11.927 6.379 -5.137 1.00 64.56 93 GLN A CA 1
ATOM 735 C C . GLN A 1 93 ? -10.582 7.011 -4.772 1.00 64.56 93 GLN A C 1
ATOM 737 O O . GLN A 1 93 ? -10.438 8.229 -4.672 1.00 64.56 93 GLN A O 1
ATOM 742 N N . LEU A 1 94 ? -9.578 6.161 -4.553 1.00 61.34 94 LEU A N 1
ATOM 743 C CA . LEU A 1 94 ? -8.226 6.629 -4.285 1.00 61.34 94 LEU A CA 1
ATOM 744 C C . LEU A 1 94 ? -7.701 7.364 -5.516 1.00 61.34 94 LEU A C 1
ATOM 746 O O . LEU A 1 94 ? -7.751 6.831 -6.628 1.00 61.34 94 LEU A O 1
ATOM 750 N N . ASP A 1 95 ? -7.156 8.556 -5.296 1.00 64.19 95 ASP A N 1
ATOM 751 C CA . ASP A 1 95 ? -6.508 9.319 -6.347 1.00 64.19 95 ASP A CA 1
ATOM 752 C C . ASP A 1 95 ? -5.201 8.627 -6.774 1.00 64.19 95 ASP A C 1
ATOM 754 O O . ASP A 1 95 ? -4.121 8.846 -6.225 1.00 64.19 95 ASP A O 1
ATOM 758 N N . LEU A 1 96 ? -5.311 7.761 -7.782 1.00 61.44 96 LEU A N 1
ATOM 759 C CA . LEU A 1 96 ? -4.178 7.154 -8.477 1.00 61.44 96 LEU A CA 1
ATOM 760 C C . LEU A 1 96 ? -3.513 8.152 -9.442 1.00 61.44 96 LEU A C 1
ATOM 762 O O . LEU A 1 96 ? -2.810 7.737 -10.359 1.00 61.44 96 LEU A O 1
ATOM 766 N N . THR A 1 97 ? -3.741 9.458 -9.286 1.00 55.59 97 THR A N 1
ATOM 767 C CA . THR A 1 97 ? -3.046 10.479 -10.070 1.00 55.59 97 THR A CA 1
ATOM 768 C C . THR A 1 97 ? -1.920 11.177 -9.327 1.00 55.59 97 THR A C 1
ATOM 770 O O . THR A 1 97 ? -1.065 11.792 -9.959 1.00 55.59 97 THR A O 1
ATOM 773 N N . THR A 1 98 ? -1.875 11.051 -8.000 1.00 60.09 98 THR A N 1
ATOM 774 C CA . THR A 1 98 ? -1.009 11.900 -7.181 1.00 60.09 98 THR A CA 1
ATOM 775 C C . THR A 1 98 ? 0.421 11.378 -7.058 1.00 60.09 98 THR A C 1
ATOM 777 O O . THR A 1 98 ? 1.359 12.171 -7.054 1.00 60.09 98 THR A O 1
ATOM 780 N N . SER A 1 99 ? 0.619 10.063 -6.893 1.00 64.31 99 SER A N 1
ATOM 781 C CA . SER A 1 99 ? 1.962 9.479 -6.753 1.00 64.31 99 SER A CA 1
ATOM 782 C C . SER A 1 99 ? 1.964 7.953 -6.801 1.00 64.31 99 SER A C 1
ATOM 784 O O . SER A 1 99 ? 0.992 7.306 -6.412 1.00 64.31 99 SER A O 1
ATOM 786 N N . GLN A 1 100 ? 3.103 7.384 -7.204 1.00 73.00 100 GLN A N 1
ATOM 787 C CA . GLN A 1 100 ? 3.355 5.948 -7.156 1.00 73.00 100 GLN A CA 1
ATOM 788 C C . GLN A 1 100 ? 3.115 5.385 -5.742 1.00 73.00 100 GLN A C 1
ATOM 790 O O . GLN A 1 100 ? 3.793 5.805 -4.794 1.00 73.00 100 GLN A O 1
ATOM 795 N N . PRO A 1 101 ? 2.233 4.382 -5.581 1.00 75.81 101 PRO A N 1
ATOM 796 C CA . PRO A 1 101 ? 2.085 3.689 -4.315 1.00 75.81 101 PRO A CA 1
ATOM 797 C C . PRO A 1 101 ? 3.386 2.985 -3.933 1.00 75.81 101 PRO A C 1
ATOM 799 O O . PRO A 1 101 ? 4.044 2.330 -4.752 1.00 75.81 101 PRO A O 1
ATOM 802 N N . THR A 1 102 ? 3.767 3.143 -2.669 1.00 80.50 102 THR A N 1
ATOM 803 C CA . THR A 1 102 ? 4.973 2.550 -2.094 1.00 80.50 102 THR A CA 1
ATOM 804 C C . THR A 1 102 ? 4.693 2.044 -0.685 1.00 80.50 102 THR A C 1
ATOM 806 O O . THR A 1 102 ? 3.711 2.397 -0.039 1.00 80.50 102 THR A O 1
ATOM 809 N N . VAL A 1 103 ? 5.620 1.274 -0.116 1.00 82.50 103 VAL A N 1
ATOM 810 C CA . VAL A 1 103 ? 5.526 0.884 1.304 1.00 82.50 103 VAL A CA 1
ATOM 811 C C . VAL A 1 103 ? 5.470 2.120 2.218 1.00 82.50 103 VAL A C 1
ATOM 813 O O . VAL A 1 103 ? 4.878 2.078 3.295 1.00 82.50 103 VAL A O 1
ATOM 816 N N . LYS A 1 104 ? 6.066 3.244 1.790 1.00 83.94 104 LYS A N 1
ATOM 817 C CA . LYS A 1 104 ? 5.974 4.523 2.501 1.00 83.94 104 LYS A CA 1
ATOM 818 C C . LYS A 1 104 ? 4.553 5.086 2.448 1.00 83.94 104 LYS A C 1
ATOM 820 O O . LYS A 1 104 ? 4.056 5.459 3.506 1.00 83.94 104 LYS A O 1
ATOM 825 N N . SER A 1 105 ? 3.895 5.057 1.285 1.00 82.00 105 SER A N 1
ATOM 826 C CA . SER A 1 105 ? 2.510 5.532 1.164 1.00 82.00 105 SER A CA 1
ATOM 827 C C . SER A 1 105 ? 1.568 4.743 2.073 1.00 82.00 105 SER A C 1
ATOM 829 O O . SER A 1 105 ? 0.751 5.351 2.743 1.00 82.00 105 SER A O 1
ATOM 831 N N . VAL A 1 106 ? 1.748 3.420 2.206 1.00 87.12 106 VAL A N 1
ATOM 832 C CA . VAL A 1 106 ? 0.924 2.596 3.119 1.00 87.12 106 VAL A CA 1
ATOM 833 C C . VAL A 1 106 ? 1.042 3.072 4.563 1.00 87.12 106 VAL A C 1
ATOM 835 O O . VAL A 1 106 ? 0.041 3.197 5.267 1.00 87.12 106 VAL A O 1
ATOM 838 N N . LYS A 1 107 ? 2.260 3.386 5.016 1.00 88.56 107 LYS A N 1
ATOM 839 C CA . LYS A 1 107 ? 2.474 3.920 6.368 1.00 88.56 107 LYS A CA 1
ATOM 840 C C . LYS A 1 107 ? 1.841 5.296 6.538 1.00 88.56 107 LYS A C 1
ATOM 842 O O . LYS A 1 107 ? 1.260 5.555 7.586 1.00 88.56 107 LYS A O 1
ATOM 847 N N . GLU A 1 108 ? 1.952 6.155 5.530 1.00 88.81 108 GLU A N 1
ATOM 848 C CA . GLU A 1 108 ? 1.341 7.486 5.532 1.00 88.81 108 GLU A CA 1
ATOM 849 C C . GLU A 1 108 ? -0.190 7.391 5.563 1.00 88.81 108 GLU A C 1
ATOM 851 O O . GLU A 1 108 ? -0.816 8.071 6.371 1.00 88.81 108 GLU A O 1
ATOM 856 N N . THR A 1 109 ? -0.795 6.480 4.794 1.00 88.56 109 THR A N 1
ATOM 857 C CA . THR A 1 109 ? -2.237 6.201 4.832 1.00 88.56 109 THR A CA 1
ATOM 858 C C . THR A 1 109 ? -2.674 5.702 6.206 1.00 88.56 109 THR A C 1
ATOM 860 O O . THR A 1 109 ? -3.638 6.218 6.766 1.00 88.56 109 THR A O 1
ATOM 863 N N . VAL A 1 110 ? -1.948 4.747 6.799 1.00 89.69 110 VAL A N 1
ATOM 864 C CA . VAL A 1 110 ? -2.227 4.280 8.1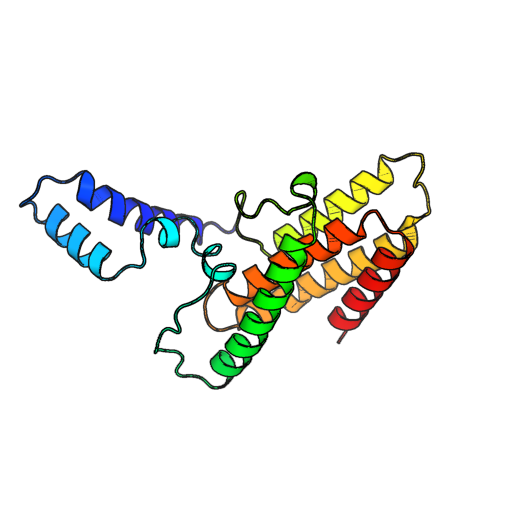67 1.00 89.69 110 VAL A CA 1
ATOM 865 C C . VAL A 1 110 ? -2.149 5.437 9.160 1.00 89.69 110 VAL A C 1
ATOM 867 O O . VAL A 1 110 ? -3.041 5.587 9.990 1.00 89.69 110 VAL A O 1
ATOM 870 N N . GLN A 1 111 ? -1.113 6.272 9.082 1.00 90.44 111 GLN A N 1
ATOM 871 C CA . GLN A 1 111 ? -0.964 7.426 9.967 1.00 90.44 111 GLN A CA 1
ATOM 872 C C . GLN A 1 111 ? -2.102 8.434 9.787 1.00 90.44 111 GLN A C 1
ATOM 874 O O . GLN A 1 111 ? -2.651 8.888 10.786 1.00 90.44 111 GLN A O 1
ATOM 879 N N . ALA A 1 112 ? -2.498 8.739 8.550 1.00 88.62 112 ALA A N 1
ATOM 880 C CA . ALA A 1 112 ? -3.612 9.636 8.251 1.00 88.62 112 ALA A CA 1
ATOM 881 C C . ALA A 1 112 ? -4.944 9.114 8.815 1.00 88.62 112 ALA A C 1
ATOM 883 O O . ALA A 1 112 ? -5.713 9.866 9.412 1.00 88.62 112 ALA A O 1
ATOM 884 N N . VAL A 1 113 ? -5.198 7.809 8.696 1.00 89.00 113 VAL A N 1
ATOM 885 C CA . VAL A 1 113 ? -6.378 7.169 9.294 1.00 89.00 113 VAL A CA 1
ATOM 886 C C . VAL A 1 113 ? -6.330 7.254 10.825 1.00 89.00 113 VAL A C 1
ATOM 888 O O . VAL A 1 113 ? -7.322 7.601 11.465 1.00 89.00 113 VAL A O 1
ATOM 891 N N . GLN A 1 114 ? -5.170 7.000 11.435 1.00 89.25 114 GLN A N 1
ATOM 892 C CA . GLN A 1 114 ? -5.018 7.074 12.890 1.00 89.25 114 GLN A CA 1
ATOM 893 C C . GLN A 1 114 ? -5.206 8.496 13.434 1.00 89.25 114 GLN A C 1
ATOM 895 O O . GLN A 1 114 ? -5.873 8.659 14.457 1.00 89.25 114 GLN A O 1
ATOM 900 N N . THR A 1 115 ? -4.675 9.517 12.757 1.00 88.69 115 THR A N 1
ATOM 901 C CA . THR A 1 115 ? -4.855 10.924 13.149 1.00 88.69 115 THR A CA 1
ATOM 902 C C . THR A 1 115 ? -6.296 11.396 12.943 1.00 88.69 115 THR A C 1
ATOM 904 O O . THR A 1 115 ? -6.823 12.137 13.779 1.00 88.69 115 THR A O 1
ATOM 907 N N . ALA A 1 116 ? -6.986 10.919 11.902 1.00 87.62 116 ALA A N 1
ATOM 908 C CA . ALA A 1 116 ? -8.419 11.154 11.718 1.00 87.62 116 ALA A CA 1
ATOM 909 C C . ALA A 1 116 ? -9.247 10.583 12.887 1.00 87.62 116 ALA A C 1
ATOM 911 O O . ALA A 1 116 ? -10.139 11.250 13.415 1.00 87.62 116 ALA A O 1
ATOM 912 N N . TRP A 1 117 ? -8.904 9.387 13.373 1.00 89.44 117 TRP A N 1
ATOM 913 C CA . TRP A 1 117 ? -9.550 8.804 14.554 1.00 89.44 117 TRP A CA 1
ATOM 914 C C . TRP A 1 117 ? -9.258 9.572 15.851 1.00 89.44 117 TRP A C 1
ATOM 916 O O . TRP A 1 117 ? -10.103 9.616 16.741 1.00 89.44 117 TRP A O 1
ATOM 926 N N . GLU A 1 118 ? -8.068 10.163 15.991 1.00 85.44 118 GLU A N 1
ATOM 927 C CA . GLU A 1 118 ? -7.669 10.932 17.185 1.00 85.44 118 GLU A CA 1
ATOM 928 C C . GLU A 1 118 ? -8.322 12.303 17.255 1.00 85.44 118 GLU A C 1
ATOM 930 O O . GLU A 1 118 ? -8.734 12.735 18.330 1.00 85.44 118 GLU A O 1
ATOM 935 N N . SER A 1 119 ? -8.442 12.965 16.108 1.00 84.88 119 SER A N 1
ATOM 936 C CA . SER A 1 119 ? -9.102 14.266 15.988 1.00 84.88 119 SER A CA 1
ATOM 937 C C . SER A 1 119 ? -10.624 14.172 16.144 1.00 84.88 119 SER A C 1
ATOM 939 O O . SER A 1 119 ? -11.270 15.138 16.555 1.00 84.88 119 SER A O 1
ATOM 941 N N . SER A 1 120 ? -11.214 13.002 15.888 1.00 80.56 120 SER A N 1
ATOM 942 C CA . SER A 1 120 ? -12.641 12.764 16.086 1.00 80.56 120 SER A CA 1
ATOM 943 C C . SER A 1 120 ? -12.971 12.459 17.550 1.00 80.56 120 SER A C 1
ATOM 945 O O . SER A 1 120 ? -12.850 11.327 18.022 1.00 80.56 120 SER A O 1
ATOM 947 N N . GLN A 1 121 ? -13.508 13.452 18.271 1.00 65.88 121 GLN A N 1
ATOM 948 C CA . GLN A 1 121 ? -14.009 13.271 19.646 1.00 65.88 121 GLN A CA 1
ATOM 949 C C . GLN A 1 121 ? -15.027 12.122 19.781 1.00 65.88 121 GLN A C 1
ATOM 951 O O . GLN A 1 121 ? -15.119 11.500 20.836 1.00 65.88 121 GLN A O 1
ATOM 956 N N . ARG A 1 122 ? -15.778 11.805 18.716 1.00 65.19 122 ARG A N 1
ATOM 957 C CA . ARG A 1 122 ? -16.786 10.726 18.700 1.00 65.19 122 ARG A CA 1
ATOM 958 C C . ARG A 1 122 ? -16.184 9.321 18.624 1.00 65.19 122 ARG A C 1
ATOM 960 O O . ARG A 1 122 ? -16.894 8.343 18.853 1.00 65.19 122 ARG A O 1
ATOM 967 N N . GLN A 1 123 ? -14.911 9.21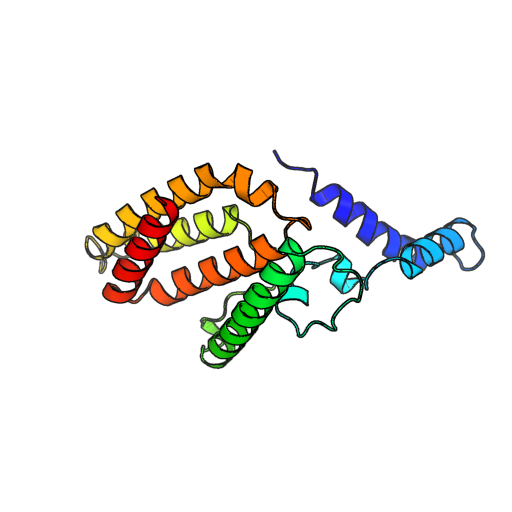0 18.259 1.00 68.06 123 GLN A N 1
ATOM 968 C CA . GLN A 1 123 ? -14.229 7.939 18.005 1.00 68.06 123 GLN A CA 1
ATOM 969 C C . GLN A 1 123 ? -13.157 7.617 19.051 1.00 68.06 123 GLN A C 1
ATOM 971 O O . GLN A 1 123 ? -12.446 6.617 18.927 1.00 68.06 123 GLN A O 1
ATOM 976 N N . HIS A 1 124 ? -13.075 8.426 20.112 1.00 66.56 124 HIS A N 1
ATOM 977 C CA . HIS A 1 124 ? -12.103 8.247 21.178 1.00 66.56 124 HIS A CA 1
ATOM 978 C C . HIS A 1 124 ? -12.252 6.857 21.819 1.00 66.56 124 HIS A C 1
ATOM 980 O O . HIS A 1 124 ? -13.297 6.509 22.362 1.00 66.56 124 HIS A O 1
ATOM 986 N N . GLY A 1 125 ? -11.211 6.032 21.698 1.00 70.12 125 GLY A N 1
ATOM 987 C CA . GLY A 1 125 ? -11.161 4.678 22.250 1.00 70.12 125 GLY A CA 1
ATOM 988 C C . GLY A 1 125 ? -11.665 3.548 21.343 1.00 70.12 125 GLY A C 1
ATOM 989 O O . GLY A 1 125 ? -11.201 2.420 21.506 1.00 70.12 125 GLY A O 1
ATOM 990 N N . ARG A 1 126 ? -12.536 3.824 20.360 1.00 80.31 126 ARG A N 1
ATOM 991 C CA . ARG A 1 126 ? -13.185 2.785 19.523 1.00 80.31 126 ARG A CA 1
ATOM 992 C C . ARG A 1 126 ? -12.195 2.021 18.646 1.00 80.31 126 ARG A C 1
ATOM 994 O O . ARG A 1 126 ? -12.217 0.803 18.578 1.00 80.31 126 ARG A O 1
ATOM 1001 N N . PHE A 1 127 ? -11.240 2.730 18.052 1.00 85.19 127 PHE A N 1
ATOM 1002 C CA . PHE A 1 127 ? -10.276 2.136 17.120 1.00 85.19 127 PHE A CA 1
ATOM 1003 C C . PHE A 1 127 ? -8.943 1.739 17.772 1.00 85.19 127 PHE A C 1
ATOM 1005 O O . PHE A 1 127 ? -7.971 1.456 17.076 1.00 85.19 127 PHE A O 1
ATOM 1012 N N . ASN A 1 128 ? -8.856 1.701 19.107 1.00 86.31 128 ASN A N 1
ATOM 1013 C CA . ASN A 1 128 ? -7.592 1.440 19.812 1.00 86.31 128 ASN A CA 1
ATOM 1014 C C . ASN A 1 128 ? -6.972 0.082 19.452 1.00 86.31 128 ASN A C 1
ATOM 1016 O O . ASN A 1 128 ? -5.748 -0.035 19.344 1.00 86.31 128 ASN A O 1
ATOM 1020 N N . LYS A 1 129 ? -7.806 -0.940 19.242 1.00 89.38 129 LYS A N 1
ATOM 1021 C CA . LYS A 1 129 ? -7.339 -2.274 18.859 1.00 89.38 129 LYS A CA 1
ATOM 1022 C C . LYS A 1 129 ? -6.791 -2.283 17.430 1.00 89.38 129 LYS A C 1
ATOM 1024 O O . LYS A 1 129 ? -5.652 -2.705 17.229 1.00 89.38 129 LYS A O 1
ATOM 1029 N N . ALA A 1 130 ? -7.526 -1.695 16.483 1.00 90.12 130 ALA A N 1
ATOM 1030 C CA . ALA A 1 130 ? -7.070 -1.518 15.105 1.00 90.12 130 ALA A CA 1
ATOM 1031 C C . ALA A 1 130 ? -5.769 -0.697 15.014 1.00 90.12 130 ALA A C 1
ATOM 1033 O O . ALA A 1 130 ? -4.843 -1.071 14.298 1.00 90.12 130 ALA A O 1
ATOM 1034 N N . LYS A 1 131 ? -5.633 0.374 15.812 1.00 89.38 131 LYS A N 1
ATOM 1035 C CA . LYS A 1 131 ? -4.388 1.158 15.919 1.00 89.38 131 LYS A CA 1
ATOM 1036 C C . LYS A 1 131 ? -3.189 0.301 16.312 1.00 89.38 131 LYS A C 1
ATOM 1038 O O . LYS A 1 131 ? -2.128 0.410 15.697 1.00 89.38 131 LYS A O 1
ATOM 1043 N N . LYS A 1 132 ? -3.352 -0.557 17.325 1.00 91.12 132 LYS A N 1
ATOM 1044 C CA . LYS A 1 132 ? -2.281 -1.436 17.809 1.00 91.12 132 LYS A CA 1
ATOM 1045 C C . LYS A 1 132 ? -1.848 -2.432 16.733 1.00 91.12 132 LYS A C 1
ATOM 1047 O O . LYS A 1 132 ? -0.648 -2.600 16.516 1.00 91.12 132 LYS A O 1
ATOM 1052 N N . PHE A 1 133 ? -2.806 -3.049 16.043 1.00 93.19 133 PHE A N 1
ATOM 1053 C CA . PHE A 1 133 ? -2.509 -3.966 14.945 1.00 93.19 133 PHE A CA 1
ATOM 1054 C C . PHE A 1 133 ? -1.834 -3.263 13.772 1.00 93.19 133 PHE A C 1
ATOM 1056 O O . PHE A 1 133 ? -0.804 -3.733 13.300 1.00 93.19 133 PHE A O 1
ATOM 1063 N N . PHE A 1 134 ? -2.325 -2.095 13.358 1.00 91.62 134 PHE A N 1
ATOM 1064 C CA . PHE A 1 134 ? -1.689 -1.328 12.290 1.00 91.62 134 PHE A CA 1
ATOM 1065 C C . PHE A 1 134 ? -0.279 -0.859 12.640 1.00 91.62 134 PHE A C 1
ATOM 1067 O O . PHE A 1 134 ? 0.599 -0.879 11.782 1.00 91.62 134 PHE A O 1
ATOM 1074 N N . HIS A 1 135 ? -0.027 -0.477 13.893 1.00 91.12 135 HIS A N 1
ATOM 1075 C CA . HIS A 1 135 ? 1.325 -0.144 14.334 1.00 91.12 135 HIS A CA 1
ATOM 1076 C C . HIS A 1 135 ? 2.275 -1.340 14.172 1.00 91.12 135 HIS A C 1
ATOM 1078 O O . HIS A 1 135 ? 3.364 -1.199 13.612 1.00 91.12 135 HIS A O 1
ATOM 1084 N N . ARG A 1 136 ? 1.843 -2.532 14.604 1.00 91.06 136 ARG A N 1
ATOM 1085 C CA . ARG A 1 136 ? 2.623 -3.768 14.469 1.00 91.06 136 ARG A CA 1
ATOM 1086 C C . ARG A 1 136 ? 2.813 -4.160 13.001 1.00 91.06 136 ARG A C 1
ATOM 1088 O O . ARG A 1 136 ? 3.947 -4.398 12.593 1.00 91.06 136 ARG A O 1
ATOM 1095 N N . PHE A 1 137 ? 1.757 -4.096 12.192 1.00 91.12 137 PHE A N 1
ATOM 1096 C CA . PHE A 1 137 ? 1.807 -4.306 10.744 1.00 91.12 137 PHE A CA 1
ATOM 1097 C C . PHE A 1 137 ? 2.812 -3.370 10.051 1.00 91.12 137 PHE A C 1
ATOM 1099 O O . PHE A 1 137 ? 3.702 -3.832 9.339 1.00 91.12 137 PHE A O 1
ATOM 1106 N N . CYS A 1 138 ? 2.765 -2.062 10.318 1.00 89.44 138 CYS A N 1
ATOM 1107 C CA . CYS A 1 138 ? 3.731 -1.101 9.774 1.00 89.44 138 CYS A CA 1
ATOM 1108 C C . CYS A 1 138 ? 5.182 -1.415 10.184 1.00 89.44 138 CYS A C 1
ATOM 1110 O O . CYS A 1 138 ? 6.111 -1.134 9.418 1.00 89.44 138 CYS A O 1
ATOM 1112 N N . GLY A 1 139 ? 5.377 -1.999 11.371 1.00 87.19 139 GLY A N 1
ATOM 1113 C CA . GLY A 1 139 ? 6.653 -2.551 11.822 1.00 87.19 139 GLY A CA 1
ATOM 1114 C C . GLY A 1 139 ? 7.103 -3.742 10.972 1.00 87.19 139 GLY A C 1
ATOM 1115 O O . GLY A 1 139 ? 8.211 -3.719 10.439 1.00 87.19 139 GLY A O 1
ATOM 1116 N N . THR A 1 140 ? 6.229 -4.732 10.769 1.00 87.56 140 THR A N 1
ATOM 1117 C CA . THR A 1 140 ? 6.521 -5.928 9.951 1.00 87.56 140 THR A CA 1
ATOM 1118 C C . THR A 1 140 ? 6.820 -5.590 8.488 1.00 87.56 140 THR A C 1
ATOM 1120 O O . THR A 1 140 ? 7.846 -6.013 7.958 1.00 87.56 140 THR A O 1
ATOM 1123 N N . LEU A 1 141 ? 6.033 -4.704 7.864 1.00 83.44 141 LEU A N 1
ATOM 1124 C CA . LEU A 1 141 ? 6.295 -4.191 6.514 1.00 83.44 141 LEU A CA 1
ATOM 1125 C C . LEU A 1 141 ? 7.684 -3.559 6.389 1.00 83.44 141 LEU A C 1
ATOM 1127 O O . LEU A 1 141 ? 8.334 -3.655 5.350 1.00 83.44 141 LEU A O 1
ATOM 1131 N N . ASN A 1 142 ? 8.155 -2.891 7.446 1.00 77.94 142 ASN A N 1
ATOM 1132 C CA . ASN A 1 142 ? 9.494 -2.319 7.455 1.00 77.94 142 ASN A CA 1
ATOM 1133 C C . ASN A 1 142 ? 10.579 -3.399 7.496 1.00 77.94 142 ASN A C 1
ATOM 1135 O O . ASN A 1 142 ? 11.580 -3.274 6.794 1.00 77.94 142 ASN A O 1
ATOM 1139 N N . SER A 1 143 ? 10.371 -4.445 8.295 1.00 80.19 143 SER A N 1
ATOM 1140 C CA . SER A 1 143 ? 11.282 -5.587 8.400 1.00 80.19 143 SER A CA 1
ATOM 1141 C C . SER A 1 143 ? 11.367 -6.373 7.087 1.00 80.19 143 SER A C 1
ATOM 1143 O O . SER A 1 143 ? 12.449 -6.802 6.698 1.00 80.19 143 SER A O 1
ATOM 1145 N N . HIS A 1 144 ? 10.261 -6.480 6.343 1.00 80.00 144 HIS A N 1
ATOM 1146 C CA . HIS A 1 144 ? 10.191 -7.225 5.078 1.00 80.00 144 HIS A CA 1
ATOM 1147 C C . HIS A 1 144 ? 10.685 -6.412 3.868 1.00 80.00 144 HIS A C 1
ATOM 1149 O O . HIS A 1 144 ? 10.758 -6.929 2.752 1.00 80.00 144 HIS A O 1
ATOM 1155 N N . LYS A 1 145 ? 11.096 -5.151 4.065 1.00 75.19 145 LYS A N 1
ATOM 1156 C CA . LYS A 1 145 ? 11.539 -4.254 2.986 1.00 75.19 145 LYS A CA 1
ATOM 1157 C C . LYS A 1 145 ? 12.687 -4.830 2.148 1.00 75.19 145 LYS A C 1
ATOM 1159 O O . LYS A 1 145 ? 12.725 -4.598 0.943 1.00 75.19 145 LYS A O 1
ATOM 1164 N N . MET A 1 146 ? 13.615 -5.568 2.764 1.00 70.88 146 MET A N 1
ATOM 1165 C CA . MET A 1 146 ? 14.715 -6.213 2.034 1.00 70.88 146 MET A CA 1
ATOM 1166 C C . MET A 1 146 ? 14.235 -7.355 1.135 1.00 70.88 146 MET A C 1
ATOM 1168 O O . MET A 1 146 ? 14.714 -7.449 0.014 1.00 70.88 146 MET A O 1
ATOM 1172 N N . MET A 1 147 ? 13.264 -8.168 1.570 1.00 72.81 147 MET A N 1
ATOM 1173 C CA . MET A 1 147 ? 12.663 -9.203 0.714 1.00 72.81 147 MET A CA 1
ATOM 1174 C C . MET A 1 147 ? 11.924 -8.590 -0.474 1.00 72.81 147 MET A C 1
ATOM 1176 O O . MET A 1 147 ? 12.062 -9.065 -1.594 1.00 72.81 147 MET A O 1
ATOM 1180 N N . MET A 1 148 ? 11.195 -7.494 -0.254 1.00 72.38 148 MET A N 1
ATOM 1181 C CA . MET A 1 148 ? 10.494 -6.801 -1.340 1.00 72.38 148 MET A CA 1
ATOM 1182 C C . MET A 1 148 ? 11.460 -6.256 -2.402 1.00 72.38 148 MET A C 1
ATOM 1184 O O . MET A 1 148 ? 11.091 -6.171 -3.566 1.00 72.38 148 MET A O 1
ATOM 1188 N N . ALA A 1 149 ? 12.707 -5.944 -2.036 1.00 67.50 149 ALA A N 1
ATOM 1189 C CA . ALA A 1 149 ? 13.736 -5.512 -2.981 1.00 67.50 149 ALA A CA 1
ATOM 1190 C C . ALA A 1 149 ? 14.298 -6.647 -3.865 1.00 67.50 149 ALA A C 1
ATOM 1192 O O . ALA A 1 149 ? 15.005 -6.353 -4.825 1.00 67.50 149 ALA A O 1
ATOM 1193 N N . VAL A 1 150 ? 14.006 -7.916 -3.547 1.00 64.38 150 VAL A N 1
ATOM 1194 C CA . VAL A 1 150 ? 14.436 -9.103 -4.317 1.00 64.38 150 VAL A CA 1
ATOM 1195 C C . VAL A 1 150 ? 13.468 -9.419 -5.464 1.00 64.38 150 VAL A C 1
ATOM 1197 O O . VAL A 1 150 ? 13.808 -10.198 -6.352 1.00 64.38 150 VAL A O 1
ATOM 1200 N N . LEU A 1 151 ? 12.274 -8.814 -5.479 1.00 63.69 151 LEU A N 1
ATOM 1201 C CA . LEU A 1 151 ? 11.310 -9.024 -6.555 1.00 63.69 151 LEU A CA 1
ATOM 1202 C C . LEU A 1 151 ? 11.895 -8.538 -7.897 1.00 63.69 151 LEU A C 1
ATOM 1204 O O . LEU A 1 151 ? 12.379 -7.401 -7.971 1.00 63.69 151 LEU A O 1
ATOM 1208 N N . PRO A 1 152 ? 11.881 -9.382 -8.948 1.00 53.25 152 PRO A N 1
ATOM 1209 C CA . PRO A 1 152 ? 12.285 -8.970 -10.285 1.00 53.25 152 PRO A CA 1
ATOM 1210 C C . PRO A 1 152 ? 11.350 -7.853 -10.772 1.00 53.25 152 PRO A C 1
ATOM 1212 O O . PRO A 1 152 ? 10.182 -7.824 -10.401 1.00 53.25 152 PRO A O 1
ATOM 1215 N N . SER A 1 153 ? 11.909 -6.922 -11.547 1.00 51.06 153 SER A N 1
ATOM 1216 C CA . SER A 1 153 ? 11.316 -5.646 -11.993 1.00 51.06 153 SER A CA 1
ATOM 1217 C C . SER A 1 153 ? 10.978 -4.635 -10.882 1.00 51.06 153 SER A C 1
ATOM 1219 O O . SER A 1 153 ? 10.045 -4.752 -10.089 1.00 51.06 153 SER A O 1
ATOM 1221 N N . GLY A 1 154 ? 11.769 -3.557 -10.868 1.00 56.25 154 GLY A N 1
ATOM 1222 C CA . GLY A 1 154 ? 11.711 -2.490 -9.878 1.00 56.25 154 GLY A CA 1
ATOM 1223 C C . GLY A 1 154 ? 10.348 -1.801 -9.815 1.00 56.25 154 GLY A C 1
ATOM 1224 O O . GLY A 1 154 ? 9.984 -1.036 -10.702 1.00 56.25 154 GLY A O 1
ATOM 1225 N N . ASN A 1 155 ? 9.673 -2.014 -8.689 1.00 61.34 155 ASN A N 1
ATOM 1226 C CA . ASN A 1 155 ? 8.476 -1.329 -8.203 1.00 61.34 155 ASN A CA 1
ATOM 1227 C C . ASN A 1 155 ? 7.113 -1.727 -8.793 1.00 61.34 155 ASN A C 1
ATOM 1229 O O . ASN A 1 155 ? 6.122 -1.285 -8.228 1.00 61.34 155 ASN A O 1
ATOM 1233 N N . GLU A 1 156 ? 6.991 -2.563 -9.825 1.00 69.31 156 GLU A N 1
ATOM 1234 C CA . GLU A 1 156 ? 5.667 -2.852 -10.421 1.00 69.31 156 GLU A CA 1
ATOM 1235 C C . GLU A 1 156 ? 4.745 -3.659 -9.494 1.00 69.31 156 GLU A C 1
ATOM 1237 O O . GLU A 1 156 ? 3.674 -3.191 -9.095 1.00 69.31 156 GLU A O 1
ATOM 1242 N N . TYR A 1 157 ? 5.216 -4.823 -9.043 1.00 74.19 157 TYR A N 1
ATOM 1243 C CA . TYR A 1 157 ? 4.493 -5.696 -8.118 1.00 74.19 157 TYR A CA 1
ATOM 1244 C C . TYR A 1 157 ? 4.246 -5.008 -6.778 1.00 74.19 157 TYR A C 1
ATOM 1246 O O . TYR A 1 157 ? 3.172 -5.103 -6.186 1.00 74.19 157 TYR A O 1
ATOM 1254 N N . ILE A 1 158 ? 5.246 -4.252 -6.320 1.00 77.50 158 ILE A N 1
ATOM 1255 C CA . ILE A 1 158 ? 5.179 -3.508 -5.066 1.00 77.50 158 ILE A CA 1
ATOM 1256 C C . ILE A 1 158 ? 4.149 -2.383 -5.178 1.00 77.50 158 ILE A C 1
ATOM 1258 O O . ILE A 1 158 ? 3.414 -2.157 -4.222 1.00 77.50 158 ILE A O 1
ATOM 1262 N N . SER A 1 159 ? 4.057 -1.686 -6.313 1.00 78.12 159 SER A N 1
ATOM 1263 C CA . SER A 1 159 ? 3.109 -0.584 -6.495 1.00 78.12 159 SER A CA 1
ATOM 1264 C C . SER A 1 159 ? 1.664 -1.052 -6.587 1.00 78.12 159 SER A C 1
ATOM 1266 O O . SER A 1 159 ? 0.825 -0.447 -5.927 1.00 78.12 159 SER A O 1
ATOM 1268 N N . ILE A 1 160 ? 1.352 -2.142 -7.300 1.00 77.62 160 ILE A N 1
ATOM 1269 C CA . ILE A 1 160 ? -0.014 -2.697 -7.248 1.00 77.62 160 ILE A CA 1
ATOM 1270 C C . ILE A 1 160 ? -0.332 -3.141 -5.820 1.00 77.62 160 ILE A C 1
ATOM 1272 O O . ILE A 1 160 ? -1.356 -2.745 -5.266 1.00 77.62 160 ILE A O 1
ATOM 1276 N N . PHE A 1 161 ? 0.557 -3.916 -5.196 1.00 82.06 161 PHE A N 1
ATOM 1277 C CA . PHE A 1 161 ? 0.340 -4.427 -3.845 1.00 82.06 161 PHE A CA 1
ATOM 1278 C C . PHE A 1 161 ? 0.101 -3.300 -2.827 1.00 82.06 161 PHE A C 1
ATOM 1280 O O . PHE A 1 161 ? -0.871 -3.318 -2.073 1.00 82.06 161 PHE A O 1
ATOM 1287 N N . THR A 1 162 ? 0.962 -2.281 -2.826 1.00 84.44 162 THR A N 1
ATOM 1288 C CA . THR A 1 162 ? 0.856 -1.141 -1.902 1.00 84.44 162 THR A CA 1
ATOM 1289 C C . THR A 1 162 ? -0.309 -0.216 -2.241 1.00 84.44 162 THR A C 1
ATOM 1291 O O . THR A 1 162 ? -0.938 0.309 -1.325 1.00 84.44 162 THR A O 1
ATOM 1294 N N . GLY A 1 163 ? -0.658 -0.069 -3.522 1.00 80.62 163 GLY A N 1
ATOM 1295 C CA . GLY A 1 163 ? -1.847 0.662 -3.960 1.00 80.62 163 GLY A CA 1
ATOM 1296 C C . GLY A 1 163 ? -3.129 0.026 -3.435 1.00 80.62 163 GLY A C 1
ATOM 1297 O O . GLY A 1 163 ? -3.937 0.706 -2.806 1.00 80.62 163 GLY A O 1
ATOM 1298 N N . VAL A 1 164 ? -3.272 -1.294 -3.590 1.00 83.31 164 VAL A N 1
ATOM 1299 C CA . VAL A 1 164 ? -4.422 -2.036 -3.052 1.00 83.31 164 VAL A CA 1
ATOM 1300 C C . VAL A 1 164 ? -4.486 -1.928 -1.526 1.00 83.31 164 VAL A C 1
ATOM 1302 O O . VAL A 1 164 ? -5.561 -1.688 -0.976 1.00 83.31 164 VAL A O 1
ATOM 1305 N N . LEU A 1 165 ? -3.348 -2.033 -0.829 1.00 88.06 165 LEU A N 1
ATOM 1306 C CA . LEU A 1 165 ? -3.305 -1.858 0.626 1.00 88.06 165 LEU A CA 1
ATOM 1307 C C . LEU A 1 165 ? -3.796 -0.478 1.070 1.00 88.06 165 LEU A C 1
ATOM 1309 O O . LEU A 1 165 ? -4.617 -0.409 1.984 1.00 88.06 165 LEU A O 1
ATOM 1313 N N . ASN A 1 166 ? -3.336 0.604 0.428 1.00 85.88 166 ASN A N 1
ATOM 1314 C CA . ASN A 1 166 ? -3.793 1.962 0.747 1.00 85.88 166 ASN A CA 1
ATOM 1315 C C . ASN A 1 166 ? -5.322 2.043 0.704 1.00 85.88 166 ASN A C 1
ATOM 1317 O O . ASN A 1 166 ? -5.949 2.639 1.577 1.00 85.88 166 ASN A O 1
ATOM 1321 N N . VAL A 1 167 ? -5.923 1.405 -0.297 1.00 82.38 167 VAL A N 1
ATOM 1322 C CA . VAL A 1 167 ? -7.353 1.542 -0.563 1.00 82.38 167 VAL A CA 1
ATOM 1323 C C . VAL A 1 167 ? -8.172 0.715 0.395 1.00 82.38 167 VAL A C 1
ATOM 1325 O O . VAL A 1 167 ? -9.121 1.233 0.971 1.00 82.38 167 VAL A O 1
ATOM 1328 N N . ILE A 1 168 ? -7.803 -0.547 0.606 1.00 86.56 168 ILE A N 1
ATOM 1329 C CA . ILE A 1 168 ? -8.531 -1.406 1.540 1.00 86.56 168 ILE A CA 1
ATOM 1330 C C . ILE A 1 168 ? -8.467 -0.802 2.951 1.00 86.56 168 ILE A C 1
ATOM 1332 O O . ILE A 1 168 ? -9.473 -0.802 3.661 1.00 86.56 168 ILE A O 1
ATOM 1336 N N . ILE A 1 169 ? -7.325 -0.224 3.344 1.00 88.75 169 ILE A N 1
ATOM 1337 C CA . ILE A 1 169 ? -7.178 0.489 4.622 1.00 88.75 169 ILE A CA 1
ATOM 1338 C C . ILE A 1 169 ? -8.089 1.719 4.670 1.00 88.75 169 ILE A C 1
ATOM 1340 O O . ILE A 1 169 ? -8.813 1.894 5.650 1.00 88.75 169 ILE A O 1
ATOM 1344 N N . HIS A 1 170 ? -8.082 2.547 3.623 1.00 85.12 170 HIS A N 1
ATOM 1345 C CA . HIS A 1 170 ? -8.900 3.757 3.556 1.00 85.12 170 HIS A CA 1
ATOM 1346 C C . HIS A 1 170 ? -10.403 3.442 3.579 1.00 85.12 170 HIS A C 1
ATOM 1348 O O . HIS A 1 170 ? -11.131 3.982 4.408 1.00 85.12 170 HIS A O 1
ATOM 1354 N N . ALA A 1 171 ? -10.859 2.509 2.743 1.00 83.75 171 ALA A N 1
ATOM 1355 C CA . ALA A 1 171 ? -12.251 2.070 2.683 1.00 83.75 171 ALA A CA 1
ATOM 1356 C C . ALA A 1 171 ? -12.719 1.472 4.017 1.00 83.75 171 ALA A C 1
ATOM 1358 O O . ALA A 1 171 ? -13.839 1.709 4.462 1.00 83.75 171 ALA A O 1
ATOM 1359 N N . SER A 1 172 ? -11.841 0.740 4.708 1.00 87.06 172 SER A N 1
ATOM 1360 C CA . SER A 1 172 ? -12.178 0.135 5.998 1.00 87.06 172 SER A CA 1
ATOM 1361 C C . SER A 1 172 ? -12.190 1.144 7.148 1.00 87.06 172 SER A C 1
ATOM 1363 O O . SER A 1 172 ? -12.835 0.885 8.159 1.00 87.06 172 SER A O 1
ATOM 1365 N N . ALA A 1 173 ? -11.520 2.296 7.022 1.00 85.94 173 ALA A N 1
ATOM 1366 C CA . ALA A 1 173 ? -11.261 3.233 8.121 1.00 85.94 173 ALA A CA 1
ATOM 1367 C C . ALA A 1 173 ? -12.518 3.729 8.857 1.00 85.94 173 ALA A C 1
ATOM 1369 O O . ALA A 1 173 ? -12.451 4.051 10.046 1.00 85.94 173 ALA A O 1
ATOM 1370 N N . ASN A 1 174 ? -13.663 3.761 8.171 1.00 84.44 174 ASN A N 1
ATOM 1371 C CA . ASN A 1 174 ? -14.945 4.191 8.730 1.00 84.44 174 ASN A CA 1
ATOM 1372 C C . ASN A 1 174 ? -15.765 3.043 9.351 1.00 84.44 174 ASN A C 1
AT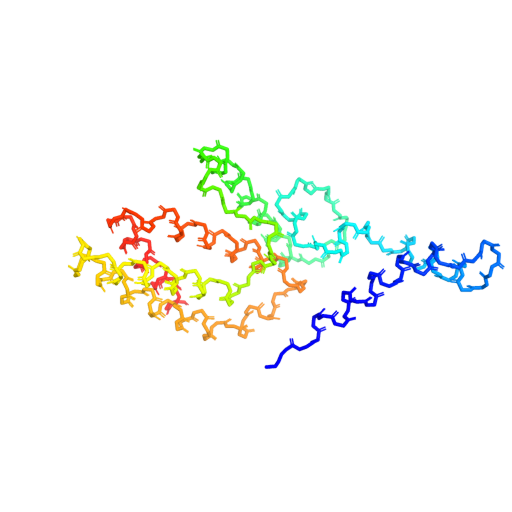OM 1374 O O . ASN A 1 174 ? -16.773 3.287 10.017 1.00 84.44 174 ASN A O 1
ATOM 1378 N N . HIS A 1 175 ? -15.329 1.793 9.183 1.00 87.62 175 HIS A N 1
ATOM 1379 C CA . HIS A 1 175 ? -16.033 0.589 9.612 1.00 87.62 175 HIS A CA 1
ATOM 1380 C C . HIS A 1 175 ? -15.252 -0.139 10.715 1.00 87.62 175 HIS A C 1
ATOM 1382 O O . HIS A 1 175 ? -14.396 -0.972 10.437 1.00 87.62 175 HIS A O 1
ATOM 1388 N N . GLU A 1 176 ? -15.588 0.135 11.981 1.00 86.56 176 GLU A N 1
ATOM 1389 C CA . GLU A 1 176 ? -14.887 -0.362 13.185 1.00 86.56 176 GLU A CA 1
ATOM 1390 C C . GLU A 1 176 ? -14.551 -1.857 13.152 1.00 86.56 176 GLU A C 1
ATOM 1392 O O . GLU A 1 176 ? -13.385 -2.230 13.267 1.00 86.56 176 GLU A O 1
ATOM 1397 N N . LYS A 1 177 ? -15.550 -2.714 12.925 1.00 88.44 177 LYS A N 1
ATOM 1398 C CA . LYS A 1 177 ? -15.327 -4.163 12.885 1.00 88.44 177 LYS A CA 1
ATOM 1399 C C . LYS A 1 177 ? -14.444 -4.582 11.704 1.00 88.44 177 LYS A C 1
ATOM 1401 O O . LYS A 1 177 ? -13.546 -5.397 11.869 1.00 88.44 177 LYS A O 1
ATOM 1406 N N . VAL A 1 178 ? -14.675 -3.995 10.529 1.00 90.94 178 VAL A N 1
ATOM 1407 C CA . VAL A 1 178 ? -13.940 -4.332 9.299 1.00 90.94 178 VAL A CA 1
ATOM 1408 C C . VAL A 1 178 ? -12.472 -3.943 9.430 1.00 90.94 178 VAL A C 1
ATOM 1410 O O . VAL A 1 178 ? -11.601 -4.745 9.115 1.00 90.94 178 VAL A O 1
ATOM 1413 N N . VAL A 1 179 ? -12.177 -2.742 9.934 1.00 91.44 179 VAL A N 1
ATOM 1414 C CA . VAL A 1 179 ? -10.791 -2.288 10.090 1.00 91.44 179 VAL A CA 1
ATOM 1415 C C . VAL A 1 179 ? -10.057 -3.032 11.199 1.00 91.44 179 VAL A C 1
ATOM 1417 O O . VAL A 1 179 ? -8.855 -3.269 11.083 1.00 91.44 179 VAL A O 1
ATOM 1420 N N . GLU A 1 180 ? -10.750 -3.442 12.260 1.00 91.81 180 GLU A N 1
ATOM 1421 C CA . GLU A 1 180 ? -10.162 -4.291 13.294 1.00 91.81 180 GLU A CA 1
ATOM 1422 C C . GLU A 1 180 ? -9.783 -5.668 12.735 1.00 91.81 180 GLU A C 1
ATOM 1424 O O . GLU A 1 180 ? -8.632 -6.083 12.887 1.00 91.81 180 GLU A O 1
ATOM 1429 N N . ASP A 1 181 ? -10.706 -6.332 12.037 1.00 93.00 181 ASP A N 1
ATOM 1430 C CA . ASP A 1 181 ? -10.468 -7.649 11.441 1.00 93.00 181 ASP A CA 1
ATOM 1431 C C . ASP A 1 181 ? -9.376 -7.581 10.359 1.00 93.00 181 ASP A C 1
ATOM 1433 O O . ASP A 1 181 ? -8.449 -8.395 10.356 1.00 93.00 181 ASP A O 1
ATOM 1437 N N . LEU A 1 182 ? -9.419 -6.561 9.494 1.00 93.31 182 LEU A N 1
ATOM 1438 C CA . LEU A 1 182 ? -8.398 -6.303 8.477 1.00 93.31 182 LEU A CA 1
ATOM 1439 C C . LEU A 1 182 ? -7.020 -6.077 9.104 1.00 93.31 182 LEU A C 1
ATOM 1441 O O . LEU A 1 182 ? -6.043 -6.704 8.699 1.00 93.31 182 LEU A O 1
ATOM 1445 N N . SER A 1 183 ? -6.922 -5.161 10.069 1.00 91.88 183 SER A N 1
ATOM 1446 C CA . SER A 1 183 ? -5.639 -4.817 10.688 1.00 91.88 183 SER A CA 1
ATOM 1447 C C . SER A 1 183 ? -5.040 -6.014 11.425 1.00 91.88 183 SER A C 1
ATOM 1449 O O . SER A 1 183 ? -3.833 -6.233 11.330 1.00 91.88 183 SER A O 1
ATOM 1451 N N . ASN A 1 184 ? -5.866 -6.832 12.084 1.00 93.62 184 ASN A N 1
ATOM 1452 C CA . ASN A 1 184 ? -5.435 -8.082 12.701 1.00 93.62 184 ASN A CA 1
ATOM 1453 C C . ASN A 1 184 ? -4.922 -9.093 11.663 1.00 93.62 184 ASN A C 1
ATOM 1455 O O . ASN A 1 184 ? -3.852 -9.674 11.847 1.00 93.62 184 ASN A O 1
ATOM 1459 N N . ALA A 1 185 ? -5.647 -9.282 10.556 1.00 93.12 185 ALA A N 1
ATOM 1460 C CA . ALA A 1 185 ? -5.233 -10.184 9.483 1.00 93.12 185 ALA A CA 1
ATOM 1461 C C . ALA A 1 185 ? -3.897 -9.748 8.863 1.00 93.12 185 ALA A C 1
ATOM 1463 O O . ALA A 1 185 ? -2.976 -10.554 8.761 1.00 93.12 185 ALA A O 1
ATOM 1464 N N . LEU A 1 186 ? -3.752 -8.461 8.532 1.00 91.06 186 LEU A N 1
ATOM 1465 C CA . LEU A 1 186 ? -2.507 -7.893 8.007 1.00 91.06 186 LEU A CA 1
ATOM 1466 C C . LEU A 1 186 ? -1.341 -8.045 8.991 1.00 91.06 186 LEU A C 1
ATOM 1468 O O . LEU A 1 186 ? -0.232 -8.386 8.589 1.00 91.06 186 LEU A O 1
ATOM 1472 N N . CYS A 1 187 ? -1.596 -7.823 10.280 1.00 90.62 187 CYS A N 1
ATOM 1473 C CA . CYS A 1 187 ? -0.617 -8.028 11.341 1.00 90.62 187 CYS A CA 1
ATOM 1474 C C . CYS A 1 187 ? -0.164 -9.493 11.417 1.00 90.62 187 CYS A C 1
ATOM 1476 O O . CYS A 1 187 ? 1.031 -9.759 11.442 1.00 90.62 187 CYS A O 1
ATOM 1478 N N . THR A 1 188 ? -1.113 -10.430 11.383 1.00 91.31 188 THR A N 1
ATOM 1479 C CA . THR A 1 188 ? -0.839 -11.874 11.423 1.00 91.31 188 THR A CA 1
ATOM 1480 C C . THR A 1 188 ? -0.029 -12.321 10.209 1.00 91.31 188 THR A C 1
ATOM 1482 O O . THR A 1 188 ? 0.943 -13.048 10.358 1.00 91.31 188 THR A O 1
ATOM 1485 N N . ILE A 1 189 ? -0.387 -11.848 9.010 1.00 87.62 189 ILE A N 1
ATOM 1486 C CA . ILE A 1 189 ? 0.347 -12.152 7.774 1.00 87.62 189 ILE A CA 1
ATOM 1487 C C . ILE A 1 189 ? 1.776 -11.612 7.842 1.00 87.62 189 ILE A C 1
ATOM 1489 O O . ILE A 1 189 ? 2.696 -12.302 7.438 1.00 87.62 189 ILE A O 1
ATOM 1493 N N . GLY A 1 190 ? 1.977 -10.398 8.361 1.00 82.94 190 GLY A N 1
ATOM 1494 C CA . GLY A 1 190 ? 3.313 -9.805 8.474 1.00 82.94 190 GLY A CA 1
ATOM 1495 C C . GLY A 1 190 ? 4.214 -10.458 9.528 1.00 82.94 190 GLY A C 1
ATOM 1496 O O . GLY A 1 190 ? 5.408 -10.177 9.567 1.00 82.94 190 GLY A O 1
ATOM 1497 N N . GLU A 1 191 ? 3.662 -11.287 10.412 1.00 84.44 191 GLU A N 1
ATOM 1498 C CA . GLU A 1 191 ? 4.419 -12.030 11.426 1.00 84.44 191 GLU A CA 1
ATOM 1499 C C . GLU A 1 191 ? 4.905 -13.402 10.940 1.00 84.44 191 GLU A C 1
ATOM 1501 O O . GLU A 1 191 ? 5.728 -14.020 11.622 1.00 84.44 191 GLU A O 1
ATOM 1506 N N . HIS A 1 192 ? 4.402 -13.861 9.793 1.00 69.94 192 HIS A N 1
ATOM 1507 C CA . HIS A 1 192 ? 4.743 -15.130 9.154 1.00 69.94 192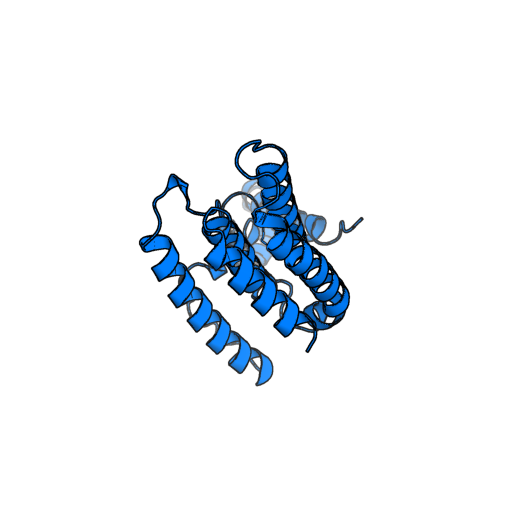 HIS A CA 1
ATOM 1508 C C . HIS A 1 192 ? 5.596 -14.910 7.900 1.00 69.94 192 HIS A C 1
ATOM 1510 O O . HIS A 1 192 ? 6.432 -15.801 7.633 1.00 69.94 192 HIS A O 1
#

Sequence (192 aa):
MSVTGDSRLLVRVYSFEAEDRNPPGSDAHTLARIVAEGQEDRDTAIDPWRRFFEPRTPSQDSDGFLTAALDVETAALREKWMLFRESCPDAEQLDLTTSQPTVKSVKETVQAVQTAWESSQRQHGRFNKAKKFFHRFCGTLNSHKMMMAVLPSGNEYISIFTGVLNVIIHASANHEKVVEDLSNALCTIGEH

pLDDT: mean 73.77, std 13.96, range [27.55, 93.62]

Foldseek 3Di:
DCCVVVVQLVVLLVLQVQLVPDDPPDPSNVVSVVVCVPDDDNVCSNQVQVCLLPDDDDDPPPPDPLSVVLVVVSVVLSVVVVVVQVVDDPVLRDPPPPDQQALVLLLVLLVVLVVVLVVDPVNVPLCPLLNVLQVLLNVLSVVCVVVVVPDPDPRRSRRSVRVVSSSLCSVCSVPSVSSNVVSNVSNVVSVD

Organism: Colletotrichum higginsianum (strain IMI 349063) (NCBI:txid759273)